Protein 2F1F (pdb70)

Nearest PDB structures (foldseek):
  2f1f-assembly1_A  TM=1.006E+00  e=1.052E-28  Escherichia coli
  2pc6-assembly1_A  TM=9.476E-01  e=5.809E-19  Nitrosomonas europaea ATCC 19718
  6vz8-assembly1_R  TM=9.397E-01  e=3.746E-14  Arabidopsis thaliana
  6wo1-assembly1_B  TM=9.098E-01  e=1.234E-13  Saccharomyces cerevisiae
  6vz8-assembly1_S  TM=9.320E-01  e=4.558E-13  Arabidopsis thaliana

Secondary structure (DSSP, 8-state):
-EEEEEEEEE--TTHHHHHHHHHHTTT---SEEEEEE-S-SSEEEEEEEEES-HHHHHHHHHHHHHSTTEEEEEEGGGS-EEEEEEEEEEEE--THHHHHHHHHHHHTT-EEEEE-SSEEEEEEEE-HHHHHHHHHHHTTTSEEEEEEE---EEEESTT----/-EEEEEEEEESSTTHHHHHHHHHHTTTPPEEEEEEEE-SSTTEEEEEEEEE--TTHHHHHHHHHHT-TTEEEEEESTTSSEEEEEEEEEEEE--HHHHHHHHHHHHHHT-EEEEEETTEEEEEEEE-HHHHHHHHHHHTTTS-EEEEEE---EEEE--

Sequence (321 aa):
ARRILSVLLENESGALSRVIGLFSQRGYNIESLTVAPTDDPTLSRMTIQTVGDEKVLEQIEKQLHKLVDVLRVSELGQGAHVEREIMLVKIQASGYGRDEVKRNTEIFRGQIIDVTPSLYTVQLAGTSGKLDAFLASIRDVAKIVEVARSGVVGLSRGDKIMRARRILSVLLENESGALSRVIGLFSQRGYNIESLTVAPTDDPTLSRMTIQTVGDEKVLEQIEKQLHKLVDVLRVSELGQGAHVEREIMLVKIQASGYGRDEVKRNTEIFRGQIIDVTPSLYTVQLAGTSGKLDAFLASIRDVAKIVEVARSGVVGLSRG

Solvent-accessible surface area: 14335 Å² total; per-residue (Å²): 90,106,57,5,4,0,0,19,5,63,49,95,71,24,2,19,28,106,2,0,14,22,0,37,128,175,60,6,58,24,61,2,0,2,8,1,37,18,42,73,114,75,25,2,8,0,2,0,23,0,62,26,100,85,173,55,10,97,97,0,54,129,50,0,99,140,24,118,19,13,70,114,16,20,35,1,55,137,30,70,52,5,29,44,5,0,0,0,0,12,0,79,10,96,52,151,7,44,75,28,0,89,107,16,4,104,122,38,197,19,100,44,26,23,93,32,131,52,31,26,2,0,8,2,27,9,60,36,46,102,0,77,44,1,13,67,45,0,112,144,60,16,124,45,70,72,42,5,41,0,2,3,0,0,0,5,89,12,121,80,31,22,157,83,94,96,8,2,10,0,14,2,65,48,112,21,13,1,7,31,122,0,1,18,19,0,32,134,73,48,5,70,25,61,2,0,1,5,2,56,43,132,57,129,69,23,4,50,0,7,1,9,1,71,8,81,111,154,46,0,61,100,0,39,143,63,0,109,160,36,139,25,18,96,151,21,54,38,18,47,146,27,82,58,6,19,40,4,0,0,0,0,0,0,64,0,74,58,148,8,52,85,23,0,94,106,13,5,96,113,38,200,20,78,46,26,19,94,32,128,49,6,26,2,0,10,2,28,6,56,13,44,100,0,74,47,0,6,56,45,0,108,137,68,10,137,23,20,9,4,3,23,0,0,1,2,9,3,56,106,53

Radius of gyration: 19.28 Å; Cα contacts (8 Å, |Δi|>4): 744; chains: 2; bounding box: 46×47×51 Å

Structure (mmCIF, N/CA/C/O backbone):
data_2F1F
#
_entry.id   2F1F
#
_cell.length_a   98.600
_cell.length_b   98.600
_cell.length_c   80.000
_cell.angle_alpha   90.00
_cell.angle_beta   90.00
_cell.angle_gamma   90.00
#
_symmetry.space_group_name_H-M   'I 4'
#
loop_
_entity.id
_entity.type
_entity.pdbx_description
1 polymer 'Acetolactate synthase isozyme III small subunit'
2 non-polymer 'MAGNESIUM ION'
3 non-polymer 'PENTAETHYLENE GLYCOL'
4 non-polymer 3,6,9,12,15,18-HEXAOXAICOSANE-1,20-DIOL
5 water water
#
loop_
_atom_site.group_PDB
_atom_site.id
_atom_site.type_symbol
_atom_site.label_atom_id
_atom_site.label_alt_id
_atom_site.label_comp_id
_atom_site.label_asym_id
_atom_site.label_entity_id
_atom_site.label_seq_id
_atom_site.pdbx_PDB_ins_code
_atom_site.Cartn_x
_atom_site.Cartn_y
_atom_site.Cartn_z
_atom_site.occupancy
_atom_site.B_iso_or_equiv
_atom_site.auth_seq_id
_atom_site.auth_comp_id
_atom_site.auth_asym_id
_atom_site.auth_atom_id
_atom_site.pdbx_PDB_model_num
ATOM 1 N N . ALA A 1 2 ? 5.843 40.356 36.192 1.00 55.37 1 ALA A N 1
ATOM 2 C CA . ALA A 1 2 ? 7.158 40.573 36.806 1.00 54.56 1 ALA A CA 1
ATOM 3 C C . ALA A 1 2 ? 8.008 39.285 36.696 1.00 53.66 1 ALA A C 1
ATOM 4 O O . ALA A 1 2 ? 9.116 39.266 37.164 1.00 55.24 1 ALA A O 1
ATOM 6 N N . ARG A 1 3 ? 7.455 38.231 36.117 1.00 52.45 2 ARG A N 1
ATOM 7 C CA . ARG A 1 3 ? 8.189 36.968 35.878 1.00 50.64 2 ARG A CA 1
ATOM 8 C C . ARG A 1 3 ? 8.179 36.660 34.369 1.00 48.44 2 ARG A C 1
ATOM 9 O O . ARG A 1 3 ? 7.117 36.660 33.729 1.00 48.42 2 ARG A O 1
ATOM 17 N N . ARG A 1 4 ? 9.358 36.396 33.797 1.00 44.53 3 ARG A N 1
ATOM 18 C CA . ARG A 1 4 ? 9.480 36.107 32.356 1.00 42.41 3 ARG A CA 1
ATOM 19 C C . ARG A 1 4 ? 10.271 34.822 32.166 1.00 38.81 3 ARG A C 1
ATOM 20 O O . ARG A 1 4 ? 11.150 34.536 32.969 1.00 38.18 3 ARG A O 1
ATOM 28 N N . ILE A 1 5 ? 9.953 34.071 31.124 1.00 35.89 4 ILE A N 1
ATOM 29 C CA . ILE A 1 5 ? 10.771 32.891 30.784 1.00 34.45 4 ILE A CA 1
ATOM 30 C C . ILE A 1 5 ? 11.277 33.069 29.374 1.00 34.08 4 ILE A C 1
ATOM 31 O O . ILE A 1 5 ? 10.463 33.127 28.446 1.00 35.70 4 ILE A O 1
ATOM 36 N N . LEU A 1 6 ? 12.609 33.119 29.219 1.00 30.65 5 LEU A N 1
ATOM 37 C CA . LEU A 1 6 ? 13.284 33.306 27.935 1.00 31.46 5 LEU A CA 1
ATOM 38 C C . LEU A 1 6 ? 13.949 32.020 27.465 1.00 29.97 5 LEU A C 1
ATOM 39 O O . LEU A 1 6 ? 14.643 31.335 28.262 1.00 31.79 5 LEU A O 1
ATOM 44 N N . SER A 1 7 ? 13.717 31.661 26.222 1.00 30.69 6 SER A N 1
ATOM 45 C CA . SER A 1 7 ? 14.413 30.515 25.597 1.00 30.31 6 SER A CA 1
ATOM 46 C C . SER A 1 7 ? 15.476 31.125 24.640 1.00 31.15 6 SER A C 1
ATOM 47 O O . SER A 1 7 ? 15.167 32.040 23.883 1.00 31.55 6 SER A O 1
ATOM 50 N N . VAL A 1 8 ? 16.694 30.614 24.698 1.00 29.55 7 VAL A N 1
ATOM 51 C CA . VAL A 1 8 ? 17.810 31.104 23.900 1.00 30.81 7 VAL A CA 1
ATOM 52 C C . VAL A 1 8 ? 18.485 29.935 23.178 1.00 31.11 7 VAL A C 1
ATOM 53 O O . VAL A 1 8 ? 18.817 28.899 23.827 1.00 31.38 7 VAL A O 1
ATOM 57 N N . LEU A 1 9 ? 18.682 30.064 21.871 1.00 30.66 8 LEU A N 1
ATOM 58 C CA . LEU A 1 9 ? 19.459 29.092 21.095 1.00 32.65 8 LEU A CA 1
ATOM 59 C C . LEU A 1 9 ? 20.878 29.696 20.933 1.00 32.54 8 LEU A C 1
ATOM 60 O O . LEU A 1 9 ? 21.011 30.801 20.411 1.00 32.54 8 LEU A O 1
ATOM 65 N N . LEU A 1 10 ? 21.874 29.020 21.450 1.00 32.77 9 LEU A N 1
ATOM 66 C CA . LEU A 1 10 ? 23.207 29.613 21.454 1.00 35.78 9 LEU A CA 1
ATOM 67 C C . LEU A 1 10 ? 24.310 28.676 20.991 1.00 37.54 9 LEU A C 1
ATOM 68 O O . LEU A 1 10 ? 24.297 27.470 21.216 1.00 34.83 9 LEU A O 1
ATOM 73 N N . GLU A 1 11 ? 25.304 29.265 20.340 1.00 39.19 10 GLU A N 1
ATOM 74 C CA . GLU A 1 11 ? 26.329 28.462 19.781 1.00 44.02 10 GLU A CA 1
ATOM 75 C C . GLU A 1 11 ? 27.154 27.911 20.910 1.00 45.64 10 GLU A C 1
ATOM 76 O O . GLU A 1 11 ? 27.398 28.563 21.903 1.00 44.90 10 GLU A O 1
ATOM 82 N N . ASN A 1 12 ? 27.604 26.678 20.768 1.00 50.14 11 ASN A N 1
ATOM 83 C CA . ASN A 1 12 ? 28.225 26.019 21.906 1.00 53.71 11 ASN A CA 1
ATOM 84 C C . ASN A 1 12 ? 29.622 26.508 22.422 1.00 55.66 11 ASN A C 1
ATOM 85 O O . ASN A 1 12 ? 30.105 26.067 23.490 1.00 56.23 11 ASN A O 1
ATOM 90 N N . GLU A 1 13 ? 30.192 27.450 21.687 1.00 56.05 12 GLU A N 1
ATOM 91 C CA . GLU A 1 13 ? 31.597 27.966 21.837 1.00 56.92 12 GLU A CA 1
ATOM 92 C C . GLU A 1 13 ? 31.994 28.355 23.274 1.00 56.72 12 GLU A C 1
ATOM 93 O O . GLU A 1 13 ? 31.148 28.842 24.044 1.00 56.35 12 GLU A O 1
ATOM 99 N N . SER A 1 14 ? 33.272 28.191 23.641 1.00 56.60 13 SER A N 1
ATOM 100 C CA . SER A 1 14 ? 33.725 28.637 24.988 1.00 55.48 13 SER A CA 1
ATOM 101 C C . SER A 1 14 ? 33.485 30.128 25.014 1.00 52.79 13 SER A C 1
ATOM 102 O O . SER A 1 14 ? 33.673 30.812 24.012 1.00 52.45 13 SER A O 1
ATOM 105 N N . GLY A 1 15 ? 32.954 30.596 26.126 1.00 49.37 14 GLY A N 1
ATOM 106 C CA . GLY A 1 15 ? 32.732 32.003 26.325 1.00 45.72 14 GLY A CA 1
ATOM 107 C C . GLY A 1 15 ? 31.290 32.385 26.167 1.00 43.78 14 GLY A C 1
ATOM 108 O O . GLY A 1 15 ? 30.853 33.399 26.733 1.00 42.65 14 GLY A O 1
ATOM 109 N N . ALA A 1 16 ? 30.531 31.589 25.406 1.00 41.06 15 ALA A N 1
ATOM 110 C CA . ALA A 1 16 ? 29.158 32.009 25.088 1.00 40.18 15 ALA A CA 1
ATOM 111 C C . ALA A 1 16 ? 28.300 32.123 26.366 1.00 38.65 15 ALA A C 1
ATOM 112 O O . ALA A 1 16 ? 27.635 33.097 26.592 1.00 37.38 15 ALA A O 1
ATOM 114 N N . LEU A 1 17 ? 28.365 31.118 27.233 1.00 38.65 16 LEU A N 1
ATOM 115 C CA . LEU A 1 17 ? 27.556 31.155 28.461 1.00 38.16 16 LEU A CA 1
ATOM 116 C C . LEU A 1 17 ? 27.975 32.340 29.388 1.00 37.69 16 LEU A C 1
ATOM 117 O O . LEU A 1 17 ? 27.162 33.057 29.970 1.00 35.41 16 LEU A O 1
ATOM 122 N N . SER A 1 18 ? 29.271 32.537 29.527 1.00 39.13 17 SER A N 1
ATOM 123 C CA . SER A 1 18 ? 29.808 33.749 30.186 1.00 39.78 17 SER A CA 1
ATOM 124 C C . SER A 1 18 ? 29.234 35.065 29.705 1.00 38.95 17 SER A C 1
ATOM 125 O O . SER A 1 18 ? 28.897 35.929 30.505 1.00 39.30 17 SER A O 1
ATOM 128 N N . ARG A 1 19 ? 29.145 35.232 28.387 1.00 38.99 18 ARG A N 1
ATOM 129 C CA . ARG A 1 19 ? 28.636 36.475 27.815 1.00 38.45 18 ARG A CA 1
ATOM 130 C C . ARG A 1 19 ? 27.180 36.703 28.119 1.00 36.77 18 ARG A C 1
ATOM 131 O O . ARG A 1 19 ? 26.764 37.827 28.436 1.00 35.97 18 ARG A O 1
ATOM 139 N N . VAL A 1 20 ? 26.378 35.643 28.012 1.00 34.74 19 VAL A N 1
ATOM 140 C CA . VAL A 1 20 ? 24.972 35.748 28.411 1.00 33.78 19 VAL A CA 1
ATOM 141 C C . VAL A 1 20 ? 24.841 36.095 29.904 1.00 34.22 19 VAL A C 1
ATOM 142 O O . VAL A 1 20 ? 24.119 37.023 30.284 1.00 35.02 19 VAL A O 1
ATOM 146 N N . ILE A 1 21 ? 25.455 35.312 30.770 1.00 35.87 20 ILE A N 1
ATOM 147 C CA . ILE A 1 21 ? 25.306 35.605 32.216 1.00 37.87 20 ILE A CA 1
ATOM 148 C C . ILE A 1 21 ? 25.881 37.017 32.563 1.00 40.55 20 ILE A C 1
ATOM 149 O O . ILE A 1 21 ? 25.256 37.810 33.303 1.00 40.54 20 ILE A O 1
ATOM 154 N N . GLY A 1 22 ? 27.028 37.328 31.965 1.00 42.98 21 GLY A N 1
ATOM 155 C CA . GLY A 1 22 ? 27.652 38.665 32.115 1.00 44.99 21 GLY A CA 1
ATOM 156 C C . GLY A 1 22 ? 26.715 39.827 31.790 1.00 45.95 21 GLY A C 1
ATOM 157 O O . GLY A 1 22 ? 26.731 40.883 32.439 1.00 48.65 21 GLY A O 1
ATOM 158 N N . LEU A 1 23 ? 25.896 39.651 30.778 1.00 45.80 22 LEU A N 1
ATOM 159 C CA . LEU A 1 23 ? 24.897 40.631 30.399 1.00 45.67 22 LEU A CA 1
ATOM 160 C C . LEU A 1 23 ? 23.857 40.873 31.514 1.00 45.99 22 LEU A C 1
ATOM 161 O O . LEU A 1 23 ? 23.427 42.012 31.748 1.00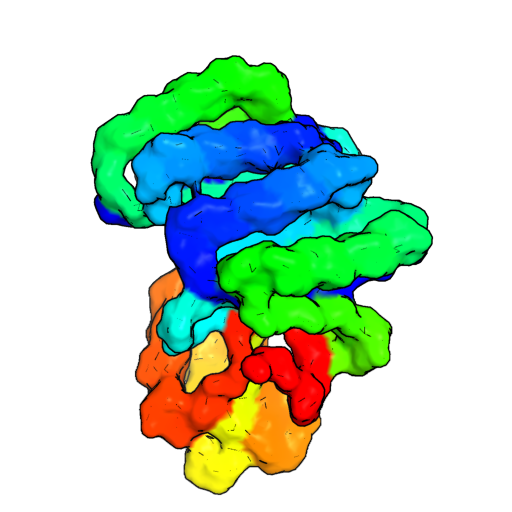 45.86 22 LEU A O 1
ATOM 166 N N . PHE A 1 24 ? 23.425 39.805 32.210 1.00 44.67 23 PHE A N 1
ATOM 167 C CA . PHE A 1 24 ? 22.513 39.950 33.341 1.00 44.73 23 PHE A CA 1
ATOM 168 C C . PHE A 1 24 ? 23.190 40.556 34.579 1.00 45.57 23 PHE A C 1
ATOM 169 O O . PHE A 1 24 ? 22.615 41.370 35.333 1.00 46.46 23 PHE A O 1
ATOM 177 N N . SER A 1 25 ? 24.418 40.139 34.780 1.00 47.23 24 SER A N 1
ATOM 178 C CA . SER A 1 25 ? 25.198 40.582 35.928 1.00 49.90 24 SER A CA 1
ATOM 179 C C . SER A 1 25 ? 25.292 42.146 35.842 1.00 52.42 24 SER A C 1
ATOM 180 O O . SER A 1 25 ? 25.136 42.863 36.835 1.00 51.00 24 SER A O 1
ATOM 183 N N 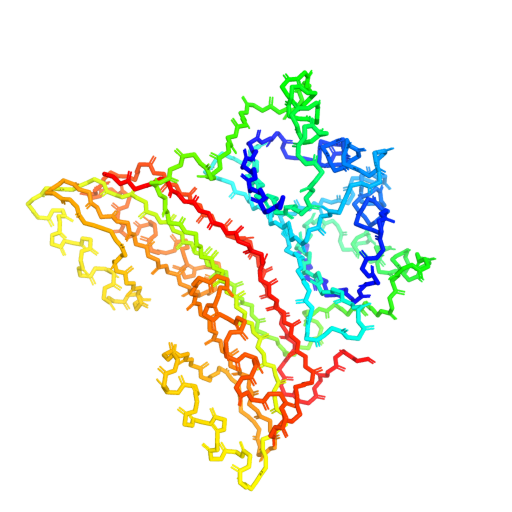. GLN A 1 26 ? 25.459 42.635 34.621 1.00 55.93 25 GLN A N 1
ATOM 184 C CA . GLN A 1 26 ? 25.435 44.090 34.308 1.00 58.77 25 GLN A CA 1
ATOM 185 C C . GLN A 1 26 ? 24.003 44.646 34.039 1.00 60.13 25 GLN A C 1
ATOM 186 O O . GLN A 1 26 ? 23.652 45.056 32.936 1.00 60.71 25 GLN A O 1
ATOM 192 N N . ARG A 1 27 ? 23.164 44.565 35.051 1.00 61.24 26 ARG A N 1
ATOM 193 C CA . ARG A 1 27 ? 22.006 45.466 35.248 1.00 62.30 26 ARG A CA 1
ATOM 194 C C . ARG A 1 27 ? 21.368 45.029 36.533 1.00 63.12 26 ARG A C 1
ATOM 195 O O . ARG A 1 27 ? 20.498 45.709 37.107 1.00 64.07 26 ARG A O 1
ATOM 203 N N . GLY A 1 28 ? 21.861 43.900 37.012 1.00 63.49 27 GLY A N 1
ATOM 204 C CA . GLY A 1 28 ? 21.127 43.112 37.964 1.00 63.46 27 GLY A CA 1
ATOM 205 C C . GLY A 1 28 ? 19.865 42.609 37.297 1.00 62.82 27 GLY A C 1
ATOM 206 O O . GLY A 1 28 ? 18.809 42.571 37.932 1.00 64.29 27 GLY A O 1
ATOM 207 N N . TYR A 1 29 ? 19.927 42.224 36.018 1.00 61.78 28 TYR A N 1
ATOM 208 C CA . TYR A 1 29 ? 18.839 41.369 35.539 1.00 59.82 28 TYR A CA 1
ATOM 209 C C . TYR A 1 29 ? 18.937 40.158 36.503 1.00 58.02 28 TYR A C 1
ATOM 210 O O . TYR A 1 29 ? 20.029 39.626 36.737 1.00 58.69 28 TYR A O 1
ATOM 219 N N . ASN A 1 30 ? 17.830 39.781 37.125 1.00 55.23 29 ASN A N 1
ATOM 220 C CA . ASN A 1 30 ? 17.839 38.726 38.120 1.00 52.90 29 ASN A CA 1
ATOM 221 C C . ASN A 1 30 ? 17.752 37.421 37.352 1.00 48.67 29 ASN A C 1
ATOM 222 O O . ASN A 1 30 ? 17.175 37.387 36.261 1.00 48.14 29 ASN A O 1
ATOM 227 N N . ILE A 1 31 ? 18.410 36.389 37.857 1.00 44.23 30 ILE A N 1
ATOM 228 C CA . ILE A 1 31 ? 18.258 35.027 37.317 1.00 41.61 30 ILE A CA 1
ATOM 229 C C . ILE A 1 31 ? 17.670 34.191 38.446 1.00 39.42 30 ILE A C 1
ATOM 230 O O . ILE A 1 31 ? 18.363 33.854 39.416 1.00 38.51 30 ILE A O 1
ATOM 235 N N . GLU A 1 32 ? 16.378 33.915 38.356 1.00 37.56 31 GLU A N 1
ATOM 236 C CA . GLU A 1 32 ? 15.746 32.996 39.319 1.00 37.33 31 GLU A CA 1
ATOM 237 C C . GLU A 1 32 ? 16.201 31.546 39.073 1.00 34.43 31 GLU A C 1
ATOM 238 O O . GLU A 1 32 ? 16.542 30.822 40.007 1.00 35.94 31 GLU A O 1
ATOM 244 N N . SER A 1 33 ? 16.182 31.103 37.817 1.00 31.60 32 SER A N 1
ATOM 245 C CA . SER A 1 33 ? 16.728 29.781 37.479 1.00 30.30 32 SER A CA 1
ATOM 246 C C . SER A 1 33 ? 17.249 29.808 36.066 1.00 28.93 32 SER A C 1
ATOM 247 O O . SER A 1 33 ? 16.855 30.671 35.270 1.00 28.56 32 SER A O 1
ATOM 250 N N . LEU A 1 34 ? 18.135 28.871 35.761 1.00 28.14 33 LEU A N 1
ATOM 251 C CA . LEU A 1 34 ? 18.723 28.782 34.411 1.00 29.13 33 LEU A CA 1
ATOM 252 C C . LEU A 1 34 ? 19.079 27.324 34.135 1.00 28.17 33 LEU A C 1
ATOM 253 O O . LEU A 1 34 ? 19.615 26.653 34.992 1.00 31.08 33 LEU A O 1
ATOM 258 N N . THR A 1 35 ? 18.782 26.864 32.934 1.00 27.12 34 THR A N 1
ATOM 259 C CA . THR A 1 35 ? 19.234 25.541 32.465 1.00 26.41 34 THR A CA 1
ATOM 260 C C . THR A 1 35 ? 19.809 25.741 31.094 1.00 27.23 34 THR A C 1
ATOM 261 O O . THR A 1 35 ? 19.267 26.504 30.253 1.00 27.07 34 THR A O 1
ATOM 265 N N . VAL A 1 36 ? 20.853 25.000 30.807 1.00 28.01 35 VAL A N 1
ATOM 266 C CA . VAL A 1 36 ? 21.490 25.032 29.495 1.00 28.21 35 VAL A CA 1
ATOM 267 C C . VAL A 1 36 ? 22.162 23.721 29.227 1.00 27.25 35 VAL A C 1
ATOM 268 O O . VAL A 1 36 ? 22.853 23.217 30.096 1.00 27.62 35 VAL A O 1
ATOM 272 N N . ALA A 1 37 ? 21.968 23.192 28.034 1.00 28.87 36 ALA A N 1
ATOM 273 C CA . ALA A 1 37 ? 22.550 21.876 27.635 1.00 29.58 36 ALA A CA 1
ATOM 274 C C . ALA A 1 37 ? 22.473 21.736 26.109 1.00 30.83 36 ALA A C 1
ATOM 275 O O . ALA A 1 37 ? 21.747 22.497 25.424 1.00 28.69 36 ALA A O 1
ATOM 277 N N . PRO A 1 38 ? 23.241 20.815 25.551 1.00 31.29 37 PRO A N 1
ATOM 278 C CA . PRO A 1 38 ? 23.262 20.632 24.093 1.00 33.52 37 PRO A CA 1
ATOM 279 C C . PRO A 1 38 ? 21.901 20.190 23.539 1.00 32.40 37 PRO A C 1
ATOM 280 O O . PRO A 1 38 ? 21.165 19.451 24.213 1.00 33.11 37 PRO A O 1
ATOM 284 N N . THR A 1 39 ? 21.597 20.611 22.326 1.00 31.83 38 THR A N 1
ATOM 285 C CA . THR A 1 39 ? 20.466 20.106 21.556 1.00 33.48 38 THR A CA 1
ATOM 286 C C . THR A 1 39 ? 20.932 18.862 20.824 1.00 35.02 38 THR A C 1
ATOM 287 O O . THR A 1 39 ? 22.010 18.368 21.138 1.00 35.72 38 THR A O 1
ATOM 291 N N . ASP A 1 40 ? 20.176 18.348 19.853 1.00 36.52 39 ASP A N 1
ATOM 292 C CA . ASP A 1 40 ? 20.694 17.201 19.077 1.00 39.48 39 ASP A CA 1
ATOM 293 C C . ASP A 1 40 ? 21.615 17.678 17.950 1.00 44.65 39 ASP A C 1
ATOM 294 O O . ASP A 1 40 ? 21.963 16.929 17.036 1.00 44.23 39 ASP A O 1
ATOM 299 N N . ASP A 1 41 ? 21.911 18.976 17.999 1.00 49.29 40 ASP A N 1
ATOM 300 C CA . ASP A 1 41 ? 23.331 19.569 17.944 1.00 54.73 40 ASP A CA 1
ATOM 301 C C . ASP A 1 41 ? 23.828 20.172 16.702 1.00 55.76 40 ASP A C 1
ATOM 302 O O . ASP A 1 41 ? 24.985 19.932 16.367 1.00 57.22 40 ASP A O 1
ATOM 307 N N . PRO A 1 42 ? 23.021 20.958 15.970 1.00 57.22 41 PRO A N 1
ATOM 308 C CA . PRO A 1 42 ? 23.704 21.774 14.906 1.00 55.79 41 PRO A CA 1
ATOM 309 C C . PRO A 1 42 ? 24.889 22.625 15.421 1.00 57.33 41 PRO A C 1
ATOM 310 O O . PRO A 1 42 ? 25.225 23.755 14.881 1.00 57.71 41 PRO A O 1
ATOM 314 N N . THR A 1 43 ? 25.528 22.003 16.435 1.00 55.91 42 THR A N 1
ATOM 315 C CA . THR A 1 43 ? 26.235 22.580 17.604 1.00 55.66 42 THR A CA 1
ATOM 316 C C . THR A 1 43 ? 25.719 23.924 17.997 1.00 52.37 42 THR A C 1
ATOM 317 O O . THR A 1 43 ? 26.191 25.060 17.730 1.00 51.51 42 THR A O 1
ATOM 321 N N . LEU A 1 44 ? 24.668 23.656 18.722 1.00 47.42 43 LEU A N 1
ATOM 322 C CA . LEU A 1 44 ? 23.903 24.588 19.451 1.00 44.05 43 LEU A CA 1
ATOM 323 C C . LEU A 1 44 ? 23.546 24.003 20.804 1.00 41.79 43 LEU A C 1
ATOM 324 O O . LEU A 1 44 ? 23.400 22.773 20.974 1.00 40.61 43 LEU A O 1
ATOM 329 N N . SER A 1 45 ? 23.468 24.880 21.786 1.00 37.32 44 SER A N 1
ATOM 330 C CA . SER A 1 45 ? 22.766 24.565 23.010 1.00 35.88 44 SER A CA 1
ATOM 331 C C . SER A 1 45 ? 21.496 25.373 23.118 1.00 33.98 44 SER A C 1
ATOM 332 O O . SER A 1 45 ? 21.332 26.371 22.445 1.00 33.20 44 SER A O 1
ATOM 335 N N . ARG A 1 46 ? 20.594 24.918 23.986 1.00 31.11 45 ARG A N 1
ATOM 336 C CA . ARG A 1 46 ? 19.354 25.672 24.299 1.00 29.54 45 ARG A CA 1
ATOM 337 C C . ARG A 1 46 ? 19.357 26.016 25.787 1.00 29.90 45 ARG A C 1
ATOM 338 O O . ARG A 1 46 ? 19.666 25.165 26.638 1.00 28.85 45 ARG A O 1
ATOM 346 N N . MET A 1 47 ? 18.980 27.255 26.114 1.00 30.24 46 MET A N 1
ATOM 347 C CA . MET A 1 47 ? 19.052 27.799 27.442 1.00 30.49 46 MET A CA 1
ATOM 348 C C . MET A 1 47 ? 17.582 28.171 27.791 1.00 30.07 46 MET A C 1
ATOM 349 O O . MET A 1 47 ? 16.827 28.646 26.924 1.00 30.56 46 MET A O 1
ATOM 354 N N . THR A 1 48 ? 17.183 27.931 29.033 1.00 26.85 47 THR A N 1
ATOM 355 C CA . THR A 1 48 ? 15.930 28.485 29.523 1.00 26.89 47 THR A CA 1
ATOM 356 C C . THR A 1 48 ? 16.271 29.315 30.742 1.00 28.05 47 THR A C 1
ATOM 357 O O . THR A 1 48 ? 16.889 28.819 31.699 1.00 28.81 47 THR A O 1
ATOM 361 N N . ILE A 1 49 ? 15.875 30.580 30.711 1.00 29.22 48 ILE A N 1
ATOM 362 C CA . ILE A 1 49 ? 16.182 31.505 31.813 1.00 29.19 48 ILE A CA 1
ATOM 363 C C . ILE A 1 49 ? 14.902 32.053 32.399 1.00 30.96 48 ILE A C 1
ATOM 364 O O . ILE A 1 49 ? 14.105 32.603 31.683 1.00 30.33 48 ILE A O 1
ATOM 369 N N . GLN A 1 50 ? 14.742 31.899 33.713 1.00 31.40 49 GLN A N 1
ATOM 370 C CA . GLN A 1 50 ? 13.604 32.439 34.438 1.00 32.24 49 GLN A CA 1
ATOM 371 C C . GLN A 1 50 ? 14.063 33.739 35.136 1.00 34.44 49 GLN A C 1
ATOM 372 O O . GLN A 1 50 ? 14.996 33.725 35.901 1.00 32.79 49 GLN A O 1
ATOM 378 N N . THR A 1 51 ? 13.428 34.842 34.800 1.00 37.17 50 THR A N 1
ATOM 379 C CA . THR A 1 51 ? 13.807 36.169 35.354 1.00 42.01 50 THR A CA 1
ATOM 380 C C . THR A 1 51 ? 12.620 36.762 36.056 1.00 44.44 50 THR A C 1
ATOM 381 O O . THR A 1 51 ? 11.475 36.512 35.675 1.00 43.07 50 THR A O 1
ATOM 385 N N . VAL A 1 52 ? 12.915 37.503 37.113 1.00 48.06 51 VAL A N 1
ATOM 386 C CA . VAL A 1 52 ? 11.894 38.106 37.962 1.00 51.38 51 VAL A CA 1
ATOM 387 C C . VAL A 1 52 ? 12.296 39.580 38.181 1.00 53.94 51 VAL A C 1
ATOM 388 O O . VAL A 1 52 ? 13.446 39.872 38.505 1.00 54.38 51 VAL A O 1
ATOM 392 N N . GLY A 1 53 ? 11.377 40.499 37.968 1.00 57.54 52 GLY A N 1
ATOM 393 C CA . GLY A 1 53 ? 11.692 41.919 38.187 1.00 61.10 52 GLY A CA 1
ATOM 394 C C . GLY A 1 53 ? 10.751 42.848 37.438 1.00 64.05 52 GLY A C 1
ATOM 395 O O . GLY A 1 53 ? 9.637 42.473 37.096 1.00 63.23 52 GLY A O 1
ATOM 396 N N . ASP A 1 54 ? 11.214 44.067 37.188 1.00 68.04 53 ASP A N 1
ATOM 397 C CA . ASP A 1 54 ? 10.391 45.056 36.505 1.00 71.08 53 ASP A CA 1
ATOM 398 C C . ASP A 1 54 ? 10.257 44.748 35.015 1.00 73.19 53 ASP A C 1
ATOM 399 O O . ASP A 1 54 ? 11.263 44.606 34.316 1.00 72.98 53 ASP A O 1
ATOM 404 N N . GLU A 1 55 ? 9.003 44.697 34.550 1.00 75.88 54 GLU A N 1
ATOM 405 C CA . GLU A 1 55 ? 8.655 44.429 33.128 1.00 77.74 54 GLU A CA 1
ATOM 406 C C . GLU A 1 55 ? 9.455 45.315 32.173 1.00 78.95 54 GLU A C 1
ATOM 407 O O . GLU A 1 55 ? 9.782 44.899 31.061 1.00 78.82 54 GLU A O 1
ATOM 413 N N . LYS A 1 56 ? 9.766 46.527 32.636 1.00 80.16 55 LYS A N 1
ATOM 414 C CA . LYS A 1 56 ? 10.550 47.498 31.868 1.00 81.08 55 LYS A CA 1
ATOM 415 C C . LYS A 1 56 ? 11.968 46.982 31.545 1.00 81.43 55 LYS A C 1
ATOM 416 O O . LYS A 1 56 ? 12.335 46.847 30.369 1.00 81.53 55 LYS A O 1
ATOM 422 N N . VAL A 1 57 ? 12.737 46.688 32.590 1.00 81.67 56 VAL A N 1
ATOM 423 C CA . VAL A 1 57 ? 14.105 46.162 32.449 1.00 81.71 56 VAL A CA 1
ATOM 424 C C . VAL A 1 57 ? 14.097 44.743 31.855 1.00 81.71 56 VAL A C 1
ATOM 425 O O . VAL A 1 57 ? 15.007 44.383 31.096 1.00 81.58 56 VAL A O 1
ATOM 429 N N . LEU A 1 58 ? 13.085 43.950 32.228 1.00 81.48 57 LEU A N 1
ATOM 430 C CA . LEU A 1 58 ? 12.914 42.579 31.694 1.00 81.13 57 LEU A CA 1
ATOM 431 C C . LEU A 1 58 ? 12.659 42.613 30.166 1.00 81.10 57 LEU A C 1
ATOM 432 O O . LEU A 1 58 ? 12.865 41.623 29.476 1.00 81.35 57 LEU A O 1
ATOM 437 N N . GLU A 1 59 ? 12.234 43.765 29.651 1.00 80.62 58 GLU A N 1
ATOM 438 C CA . GLU A 1 59 ? 12.059 43.947 28.200 1.00 79.84 58 GLU A CA 1
ATOM 439 C C . GLU A 1 59 ? 13.297 44.497 27.487 1.00 77.81 58 GLU A C 1
ATOM 440 O O . GLU A 1 59 ? 13.441 44.332 26.284 1.00 77.88 58 GLU A O 1
ATOM 446 N N . GLN A 1 60 ? 14.185 45.144 28.226 1.00 75.79 59 GLN A N 1
ATOM 447 C CA . GLN A 1 60 ? 15.486 45.576 27.687 1.00 74.12 59 GLN A CA 1
ATOM 448 C C . GLN A 1 60 ? 16.332 44.331 27.407 1.00 71.44 59 GLN A C 1
ATOM 449 O O . GLN A 1 60 ? 17.191 44.328 26.523 1.00 71.22 59 GLN A O 1
ATOM 455 N N . ILE A 1 61 ? 16.061 43.284 28.196 1.00 67.82 60 ILE A N 1
ATOM 456 C CA . ILE A 1 61 ? 16.823 42.016 28.163 1.00 64.74 60 ILE A CA 1
ATOM 457 C C . ILE A 1 61 ? 16.910 41.417 26.768 1.00 60.71 60 ILE A C 1
ATOM 458 O O . ILE A 1 61 ? 17.991 41.163 26.278 1.00 57.20 60 ILE A O 1
ATOM 463 N N . GLU A 1 62 ? 15.754 41.166 26.168 1.00 58.87 61 GLU A N 1
ATOM 464 C CA . GLU A 1 62 ? 15.685 40.450 24.897 1.00 58.89 61 GLU A CA 1
ATOM 465 C C . GLU A 1 62 ? 16.459 41.144 23.769 1.00 57.21 61 GLU A C 1
ATOM 466 O O . GLU A 1 62 ? 17.153 40.489 22.986 1.00 55.63 61 GLU A O 1
ATOM 472 N N . LYS A 1 63 ? 16.361 42.474 23.706 1.00 55.68 62 LYS A N 1
ATOM 473 C CA . LYS A 1 63 ? 17.081 43.237 22.644 1.00 55.54 62 LYS A CA 1
ATOM 474 C C . LYS A 1 63 ? 18.610 43.135 22.781 1.00 53.15 62 LYS A C 1
ATOM 475 O O . LYS A 1 63 ? 19.358 42.960 21.804 1.00 52.18 62 LYS A O 1
ATOM 481 N N . GLN A 1 64 ? 19.052 43.153 24.022 1.00 50.73 63 GLN A N 1
ATOM 482 C CA . GLN A 1 64 ? 20.456 43.027 24.328 1.00 49.06 63 GLN A CA 1
ATOM 483 C C . GLN A 1 64 ? 21.012 41.629 24.065 1.00 46.92 63 GLN A C 1
ATOM 484 O O . GLN A 1 64 ? 22.140 41.483 23.587 1.00 45.48 63 GLN A O 1
ATOM 490 N N . LEU A 1 65 ? 20.203 40.595 24.345 1.00 43.52 64 LEU A N 1
ATOM 491 C CA . LEU A 1 65 ? 20.597 39.225 23.990 1.00 42.16 64 LEU A CA 1
ATOM 492 C C . LEU A 1 65 ? 20.855 39.054 22.502 1.00 41.60 64 LEU A C 1
ATOM 493 O O . LEU A 1 65 ? 21.786 38.393 22.114 1.00 41.48 64 LEU A O 1
ATOM 498 N N . HIS A 1 66 ? 20.028 39.665 21.673 1.00 42.11 65 HIS A N 1
ATOM 499 C CA . HIS A 1 66 ? 20.209 39.557 20.235 1.00 44.55 65 HIS A CA 1
ATOM 500 C C . HIS A 1 66 ? 21.556 40.131 19.714 1.00 46.08 65 HIS A C 1
ATOM 501 O O . HIS A 1 66 ? 22.056 39.744 18.653 1.00 49.83 65 HIS A O 1
ATOM 508 N N . LYS A 1 67 ? 22.155 41.020 20.471 1.00 46.34 66 LYS A N 1
ATOM 509 C CA . LYS A 1 67 ? 23.440 41.633 20.067 1.00 46.71 66 LYS A CA 1
ATOM 510 C C . LYS A 1 67 ? 24.585 40.639 20.220 1.00 44.30 66 LYS A C 1
ATOM 511 O O . LYS A 1 67 ? 25.621 40.787 19.619 1.00 45.23 66 LYS A O 1
ATOM 517 N N . LEU A 1 68 ? 24.425 39.629 21.058 1.00 39.75 67 LEU A N 1
ATOM 518 C CA . LEU A 1 68 ? 25.503 38.751 21.352 1.00 38.19 67 LEU A CA 1
ATOM 519 C C . LEU A 1 68 ? 25.747 37.868 20.153 1.00 37.71 67 LEU A C 1
ATOM 520 O O . LEU A 1 68 ? 24.792 37.239 19.637 1.00 36.88 67 LEU A O 1
ATOM 525 N N . VAL A 1 69 ? 26.999 37.769 19.691 1.00 34.98 68 VAL A N 1
ATOM 526 C CA . VAL A 1 69 ? 27.235 37.055 18.437 1.00 36.11 68 VAL A CA 1
ATOM 527 C C . VAL A 1 69 ? 26.974 35.565 18.523 1.00 36.88 68 VAL A C 1
ATOM 528 O O . VAL A 1 69 ? 26.809 34.937 17.482 1.00 37.94 68 VAL A O 1
ATOM 532 N N . ASP A 1 70 ? 27.038 34.995 19.733 1.00 36.15 69 ASP A N 1
ATOM 533 C CA . ASP A 1 70 ? 26.833 33.524 19.896 1.00 37.95 69 ASP A CA 1
ATOM 534 C C . ASP A 1 70 ? 25.330 33.212 20.031 1.00 36.27 69 ASP A C 1
ATOM 535 O O . ASP A 1 70 ? 24.959 32.017 20.089 1.00 38.38 69 ASP A O 1
ATOM 540 N N . VAL A 1 71 ? 24.497 34.234 20.125 1.00 35.28 70 VAL A N 1
ATOM 541 C CA . VAL A 1 71 ? 23.035 34.053 20.309 1.00 36.31 70 VAL A CA 1
ATOM 542 C C . VAL A 1 71 ? 22.353 33.995 18.922 1.00 37.10 70 VAL A C 1
ATOM 543 O O . VAL A 1 71 ? 22.475 34.927 18.101 1.00 38.98 70 VAL A O 1
ATOM 547 N N . LEU A 1 72 ? 21.687 32.878 18.644 1.00 36.05 71 LEU A N 1
ATOM 548 C CA . LEU A 1 72 ? 21.095 32.617 17.353 1.00 37.62 71 LEU A CA 1
ATOM 549 C C . LEU A 1 72 ? 19.613 33.038 17.313 1.00 37.68 71 LEU A C 1
ATOM 550 O O . LEU A 1 72 ? 19.178 33.645 16.333 1.00 38.16 71 LEU A O 1
ATOM 555 N N . ARG A 1 73 ? 18.875 32.753 18.393 1.00 35.39 72 ARG A N 1
ATOM 556 C CA . ARG A 1 73 ? 17.461 33.051 18.509 1.00 36.27 72 ARG A CA 1
ATOM 557 C C . ARG A 1 73 ? 17.163 33.275 20.001 1.00 34.57 72 ARG A C 1
ATOM 558 O O . ARG A 1 73 ? 17.833 32.699 20.885 1.00 33.19 72 ARG A O 1
ATOM 566 N N . VAL A 1 74 ? 16.147 34.086 20.244 1.00 34.85 73 VAL A N 1
ATOM 567 C CA . VAL A 1 74 ? 15.612 34.360 21.568 1.00 35.71 73 VAL A CA 1
ATOM 568 C C . VAL A 1 74 ? 14.106 34.403 21.453 1.00 36.97 73 VAL A C 1
ATOM 569 O O . VAL A 1 74 ? 13.571 34.999 20.500 1.00 36.43 73 VAL A O 1
ATOM 573 N N . SER A 1 75 ? 13.407 33.761 22.388 1.00 36.19 74 SER A N 1
ATOM 574 C CA . SER A 1 75 ? 11.938 33.747 22.375 1.00 38.14 74 SER A CA 1
ATOM 575 C C . SER A 1 75 ? 11.440 33.919 23.820 1.00 37.89 74 SER A C 1
ATOM 576 O O . SER A 1 75 ? 11.965 33.284 24.711 1.00 37.13 74 SER A O 1
ATOM 579 N N . GLU A 1 76 ? 10.438 34.778 24.047 1.00 38.47 75 GLU A N 1
ATOM 580 C CA . GLU A 1 76 ? 9.803 34.934 25.370 1.00 39.17 75 GLU A CA 1
ATOM 581 C C . GLU A 1 76 ? 8.645 33.930 25.409 1.00 38.60 75 GLU A C 1
ATOM 582 O O . GLU A 1 76 ? 7.581 34.158 24.773 1.00 38.57 75 GLU A O 1
ATOM 588 N N . LEU A 1 77 ? 8.828 32.861 26.164 1.00 37.07 76 LEU A N 1
ATOM 589 C CA . LEU A 1 77 ? 7.858 31.721 26.112 1.00 38.35 76 LEU A CA 1
ATOM 590 C C . LEU A 1 77 ? 6.428 32.073 26.538 1.00 40.42 76 LEU A C 1
ATOM 591 O O . LEU A 1 77 ? 5.459 31.509 26.013 1.00 38.75 76 LEU A O 1
ATOM 596 N N . GLY A 1 78 ? 6.299 33.045 27.444 1.00 43.03 77 GLY A N 1
ATOM 597 C CA . GLY A 1 78 ? 4.980 33.414 27.993 1.00 45.54 77 GLY A CA 1
ATOM 598 C C . GLY A 1 78 ? 4.067 34.193 27.069 1.00 47.85 77 GLY A C 1
ATOM 599 O O . GLY A 1 78 ? 2.878 34.377 27.360 1.00 48.12 77 GLY A O 1
ATOM 600 N N . GLN A 1 79 ? 4.569 34.622 25.931 1.00 49.33 78 GLN A N 1
ATOM 601 C CA . GLN A 1 79 ? 3.706 35.360 25.001 1.00 51.55 78 GLN A CA 1
ATOM 602 C C . GLN A 1 79 ? 2.905 34.422 24.106 1.00 50.16 78 GLN A C 1
ATOM 603 O O . GLN A 1 79 ? 2.182 34.837 23.226 1.00 49.95 78 GLN A O 1
ATOM 609 N N . GLY A 1 80 ? 3.052 33.126 24.324 1.00 47.34 79 GLY A N 1
ATOM 610 C CA . GLY A 1 80 ? 2.182 32.193 23.624 1.00 45.77 79 GLY A CA 1
ATOM 611 C C . GLY A 1 80 ? 2.014 30.978 24.498 1.00 42.32 79 GLY A C 1
ATOM 612 O O . GLY A 1 80 ? 2.447 30.972 25.631 1.00 42.48 79 GLY A O 1
ATOM 613 N N . ALA A 1 81 ? 1.377 29.960 23.955 1.00 39.16 80 ALA A N 1
ATOM 614 C CA . ALA A 1 81 ? 1.128 28.712 24.692 1.00 37.19 80 ALA A CA 1
ATOM 615 C C . ALA A 1 81 ? 2.464 27.982 24.872 1.00 34.70 80 ALA A C 1
ATOM 616 O O . ALA A 1 81 ? 3.213 27.818 23.922 1.00 33.11 80 ALA A O 1
ATOM 618 N N . HIS A 1 82 ? 2.744 27.584 26.098 1.00 32.26 81 HIS A N 1
ATOM 619 C CA . HIS A 1 82 ? 4.023 26.896 26.406 1.00 29.94 81 HIS A CA 1
ATOM 620 C C . HIS A 1 82 ? 3.944 25.839 27.515 1.00 30.41 81 HIS A C 1
ATOM 621 O O . HIS A 1 82 ? 2.985 25.771 28.273 1.00 31.58 81 HIS A O 1
ATOM 628 N N . VAL A 1 83 ? 4.986 25.028 27.602 1.00 29.65 82 VAL A N 1
ATOM 629 C CA . VAL A 1 83 ? 5.096 24.008 28.674 1.00 30.48 82 VAL A CA 1
ATOM 630 C C . VAL A 1 83 ? 6.371 24.246 29.399 1.00 29.12 82 VAL A C 1
ATOM 631 O O . VAL A 1 83 ? 7.411 24.579 28.755 1.00 28.84 82 VAL A O 1
ATOM 635 N N . GLU A 1 84 ? 6.335 24.081 30.700 1.00 27.87 83 GLU A N 1
ATOM 636 C CA . GLU A 1 84 ? 7.527 24.214 31.552 1.00 29.51 83 GLU A CA 1
ATOM 637 C C . GLU A 1 84 ? 7.606 23.024 32.503 1.00 28.18 83 GLU A C 1
ATOM 638 O O . GLU A 1 84 ? 6.568 22.554 33.015 1.00 27.18 83 GLU A O 1
ATOM 644 N N . ARG A 1 85 ? 8.790 22.471 32.631 1.00 27.31 84 ARG A N 1
ATOM 645 C CA . ARG A 1 85 ? 9.037 21.363 33.540 1.00 24.23 84 ARG A CA 1
ATOM 646 C C . ARG A 1 85 ? 10.384 21.528 34.310 1.00 26.48 84 ARG A C 1
ATOM 647 O O . ARG A 1 85 ? 11.311 22.260 33.866 1.00 27.28 84 ARG A O 1
ATOM 655 N N . GLU A 1 86 ? 10.486 20.845 35.429 1.00 26.42 85 GLU A N 1
ATOM 656 C CA . GLU A 1 86 ? 11.703 20.769 36.253 1.00 25.89 85 GLU A CA 1
ATOM 657 C C . GLU A 1 86 ? 11.813 19.310 36.693 1.00 25.45 85 GLU A C 1
ATOM 658 O O . GLU A 1 86 ? 10.798 18.543 36.765 1.00 25.44 85 GLU A O 1
ATOM 664 N N . ILE A 1 87 ? 13.013 18.926 37.059 1.00 24.28 86 ILE A N 1
ATOM 665 C CA . ILE A 1 87 ? 13.205 17.645 37.738 1.00 24.45 86 ILE A CA 1
ATOM 666 C C . ILE A 1 87 ? 13.826 17.885 39.112 1.00 24.17 86 ILE A C 1
ATOM 667 O O . ILE A 1 87 ? 14.635 18.829 39.310 1.00 24.34 86 ILE A O 1
ATOM 672 N N . MET A 1 88 ? 13.442 17.068 40.082 1.00 22.94 87 MET A N 1
ATOM 673 C CA . MET A 1 88 ? 13.963 17.130 41.421 1.00 23.06 87 MET A CA 1
ATOM 674 C C . MET A 1 88 ? 14.332 15.723 41.914 1.00 23.37 87 MET A C 1
ATOM 675 O O . MET A 1 88 ? 13.599 14.747 41.685 1.00 23.19 87 MET A O 1
ATOM 680 N N . LEU A 1 89 ? 15.428 15.657 42.659 1.00 23.50 88 LEU A N 1
ATOM 681 C CA . LEU A 1 89 ? 15.757 14.501 43.459 1.00 23.51 88 LEU A CA 1
ATOM 682 C C . LEU A 1 89 ? 15.679 14.934 44.929 1.00 24.47 88 LEU A C 1
ATOM 683 O O . LEU A 1 89 ? 16.256 15.975 45.349 1.00 25.48 88 LEU A O 1
ATOM 688 N N . VAL A 1 90 ? 15.018 14.134 45.739 1.00 23.92 89 VAL A N 1
ATOM 689 C CA . VAL A 1 90 ? 14.876 14.442 47.161 1.00 25.33 89 VAL A CA 1
ATOM 690 C C . VAL A 1 90 ? 15.123 13.236 48.047 1.00 24.51 89 VAL A C 1
ATOM 691 O O . VAL A 1 90 ? 14.482 12.176 47.889 1.00 25.02 89 VAL A O 1
ATOM 695 N N . LYS A 1 91 ? 16.118 13.373 48.909 1.00 24.97 90 LYS A N 1
ATOM 696 C CA . LYS A 1 91 ? 16.454 12.332 49.872 1.00 26.46 90 LYS A CA 1
ATOM 697 C C . LYS A 1 91 ? 15.642 12.568 51.134 1.00 25.52 90 LYS A C 1
ATOM 698 O O . LYS A 1 91 ? 15.705 13.668 51.723 1.00 25.88 90 LYS A O 1
ATOM 704 N N . ILE A 1 92 ? 14.945 11.537 51.600 1.00 26.01 91 ILE A N 1
ATOM 705 C CA . ILE A 1 92 ? 13.988 11.679 52.688 1.00 26.41 91 ILE A CA 1
ATOM 706 C C . ILE A 1 92 ? 14.181 10.571 53.720 1.00 27.30 91 ILE A C 1
ATOM 707 O O . ILE A 1 92 ? 14.239 9.365 53.368 1.00 27.41 91 ILE A O 1
ATOM 712 N N . GLN A 1 93 ? 14.262 10.946 55.000 1.00 28.25 92 GLN A N 1
ATOM 713 C CA . GLN A 1 93 ? 14.401 9.965 56.068 1.00 29.16 92 GLN A CA 1
ATOM 714 C C . GLN A 1 93 ? 13.038 9.756 56.689 1.00 29.67 92 GLN A C 1
ATOM 715 O O . GLN A 1 93 ? 12.342 10.734 57.081 1.00 30.13 92 GLN A O 1
ATOM 721 N N . ALA A 1 94 ? 12.639 8.506 56.820 1.00 31.41 93 ALA A N 1
ATOM 722 C CA . ALA A 1 94 ? 11.303 8.176 57.378 1.00 34.16 93 ALA A CA 1
ATOM 723 C C . ALA A 1 94 ? 11.267 6.799 58.019 1.00 36.13 93 ALA A C 1
ATOM 724 O O . ALA A 1 94 ? 12.047 5.907 57.674 1.00 37.13 93 ALA A O 1
ATOM 726 N N . SER A 1 95 ? 10.325 6.638 58.940 1.00 38.64 94 SER A N 1
ATOM 727 C CA . SER A 1 95 ? 10.134 5.389 59.659 1.00 40.39 94 SER A CA 1
ATOM 728 C C . SER A 1 95 ? 8.622 5.178 59.811 1.00 40.08 94 SER A C 1
ATOM 729 O O . SER A 1 95 ? 7.858 6.133 59.899 1.00 38.26 94 SER A O 1
ATOM 732 N N . GLY A 1 96 ? 8.182 3.931 59.831 1.00 40.90 95 GLY A N 1
ATOM 733 C CA . GLY A 1 96 ? 6.763 3.661 60.147 1.00 41.41 95 GLY A CA 1
ATOM 734 C C . GLY A 1 96 ? 5.768 4.383 59.250 1.00 42.25 95 GLY A C 1
ATOM 735 O O . GLY A 1 96 ? 5.881 4.356 58.016 1.00 42.40 95 GLY A O 1
ATOM 736 N N . TYR A 1 97 ? 4.781 5.022 59.868 1.00 41.63 96 TYR A N 1
ATOM 737 C CA . TYR A 1 97 ? 3.731 5.804 59.175 1.00 41.47 96 TYR A CA 1
ATOM 738 C C . TYR A 1 97 ? 4.319 6.767 58.160 1.00 40.25 96 TYR A C 1
ATOM 739 O O . TYR A 1 97 ? 3.762 6.945 57.094 1.00 38.29 96 TYR A O 1
ATOM 748 N N . GLY A 1 98 ? 5.438 7.404 58.524 1.00 37.67 97 GLY A N 1
ATOM 749 C CA . GLY A 1 98 ? 6.134 8.315 57.615 1.00 37.51 97 GLY A CA 1
ATOM 750 C C . GLY A 1 98 ? 6.605 7.671 56.334 1.00 35.17 97 GLY A C 1
ATOM 751 O O . GLY A 1 98 ? 6.519 8.345 55.246 1.00 36.54 97 GLY A O 1
ATOM 752 N N . ARG A 1 99 ? 7.111 6.437 56.412 1.00 35.08 98 ARG A N 1
ATOM 753 C CA . ARG A 1 99 ? 7.579 5.687 55.215 1.00 36.44 98 ARG A CA 1
ATOM 754 C C . ARG A 1 99 ? 6.346 5.426 54.311 1.00 34.76 98 ARG A C 1
ATOM 755 O O . ARG A 1 99 ? 6.395 5.606 53.104 1.00 33.91 98 ARG A O 1
ATOM 763 N N . ASP A 1 100 ? 5.268 4.918 54.904 1.00 33.67 99 ASP A N 1
ATOM 764 C CA . ASP A 1 100 ? 3.975 4.827 54.236 1.00 34.15 99 ASP A CA 1
ATOM 765 C C . ASP A 1 100 ? 3.540 6.083 53.519 1.00 32.08 99 ASP A C 1
ATOM 766 O O . ASP A 1 100 ? 3.145 6.032 52.326 1.00 31.53 99 ASP A O 1
ATOM 771 N N . GLU A 1 101 ? 3.555 7.197 54.215 1.00 30.98 100 GLU A N 1
ATOM 772 C CA . GLU A 1 101 ? 3.144 8.482 53.609 1.00 31.48 100 GLU A CA 1
ATOM 773 C C . GLU A 1 101 ? 4.033 8.897 52.461 1.00 29.52 100 GLU A C 1
ATOM 774 O O . GLU A 1 101 ? 3.540 9.416 51.467 1.00 28.24 100 GLU A O 1
ATOM 780 N N . VAL A 1 102 ? 5.344 8.760 52.626 1.00 28.40 101 VAL A N 1
ATOM 781 C CA . VAL A 1 102 ? 6.268 9.086 51.534 1.00 28.38 101 VAL A CA 1
ATOM 782 C C . VAL A 1 102 ? 6.043 8.239 50.314 1.00 26.72 101 VAL A C 1
ATOM 783 O O . VAL A 1 102 ? 5.927 8.764 49.200 1.00 24.83 101 VAL A O 1
ATOM 787 N N . LYS A 1 103 ? 5.905 6.920 50.493 1.00 27.22 102 LYS A N 1
ATOM 788 C CA . LYS A 1 103 ? 5.561 6.048 49.377 1.00 27.32 102 LYS A CA 1
ATOM 789 C C . LYS A 1 103 ? 4.230 6.426 48.685 1.00 26.41 102 LYS A C 1
ATOM 790 O O . LYS A 1 103 ? 4.184 6.555 47.466 1.00 27.52 102 LYS A O 1
ATOM 796 N N . ARG A 1 104 ? 3.186 6.634 49.474 1.00 25.31 103 ARG A N 1
ATOM 797 C CA . ARG A 1 104 ? 1.871 7.030 48.975 1.00 27.41 103 ARG A CA 1
ATOM 798 C C . ARG A 1 104 ? 1.965 8.311 48.190 1.00 25.59 103 ARG A C 1
ATOM 799 O O . ARG A 1 104 ? 1.393 8.420 47.087 1.00 25.89 103 ARG A O 1
ATOM 807 N N . ASN A 1 105 ? 2.672 9.301 48.732 1.00 25.51 104 ASN A N 1
ATOM 808 C CA . ASN A 1 105 ? 2.712 10.613 48.066 1.00 24.39 104 ASN A CA 1
ATOM 809 C C . ASN A 1 105 ? 3.516 10.569 46.822 1.00 24.04 104 ASN A C 1
ATOM 810 O O . ASN A 1 105 ? 3.189 11.259 45.828 1.00 23.12 104 ASN A O 1
ATOM 815 N N . THR A 1 106 ? 4.539 9.713 46.827 1.00 22.87 105 THR A N 1
ATOM 816 C CA . THR A 1 106 ? 5.335 9.519 45.631 1.00 24.37 105 THR A CA 1
ATOM 817 C C . THR A 1 106 ? 4.442 8.957 44.529 1.00 23.22 105 THR A C 1
ATOM 818 O O . THR A 1 106 ? 4.510 9.420 43.400 1.00 24.93 105 THR A O 1
ATOM 822 N N . GLU A 1 107 ? 3.629 7.945 44.849 1.00 23.95 106 GLU A N 1
ATOM 823 C CA . GLU A 1 107 ? 2.654 7.411 43.877 1.00 25.11 106 GLU A CA 1
ATOM 824 C C . GLU A 1 107 ? 1.69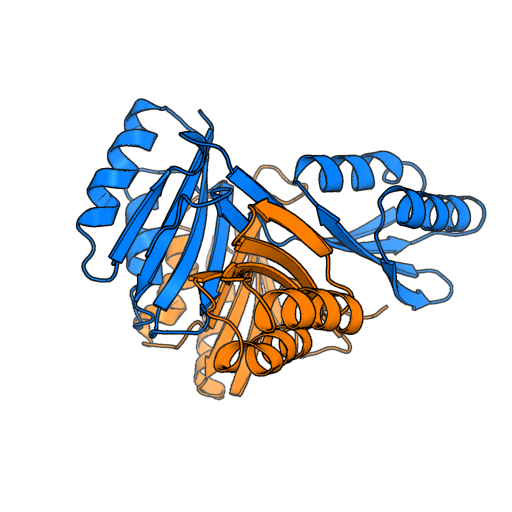1 8.473 43.365 1.00 25.85 106 GLU A C 1
ATOM 825 O O . GLU A 1 107 ? 1.434 8.581 42.148 1.00 26.04 106 GLU A O 1
ATOM 831 N N . ILE A 1 108 ? 1.115 9.230 44.302 1.00 23.27 107 ILE A N 1
ATOM 832 C CA . ILE A 1 108 ? 0.136 10.262 43.957 1.00 25.16 107 ILE A CA 1
ATOM 833 C C . ILE A 1 108 ? 0.676 11.291 42.961 1.00 23.99 107 ILE A C 1
ATOM 834 O O . ILE A 1 108 ? 0.004 11.651 41.997 1.00 24.51 107 ILE A O 1
ATOM 839 N N . PHE A 1 109 ? 1.912 11.749 43.191 1.00 23.91 108 PHE A N 1
ATOM 840 C CA . PHE A 1 109 ? 2.574 12.753 42.393 1.00 23.65 108 PHE A CA 1
ATOM 841 C C . PHE A 1 109 ? 3.249 12.167 41.134 1.00 24.56 108 PHE A C 1
ATOM 842 O O . PHE A 1 109 ? 3.811 12.929 40.309 1.00 25.58 108 PHE A O 1
ATOM 850 N N . ARG A 1 110 ? 3.145 10.847 40.972 1.00 23.85 109 ARG A N 1
ATOM 851 C CA . ARG A 1 110 ? 3.758 10.093 39.859 1.00 26.49 109 ARG A CA 1
ATOM 852 C C . ARG A 1 110 ? 5.278 10.283 39.786 1.00 26.31 109 ARG A C 1
ATOM 853 O O . ARG A 1 110 ? 5.852 10.380 38.694 1.00 28.27 109 ARG A O 1
ATOM 861 N N . GLY A 1 111 ? 5.908 10.238 40.946 1.00 24.72 110 GLY A N 1
ATOM 862 C CA . GLY A 1 111 ? 7.334 10.188 41.096 1.00 24.92 110 GLY A CA 1
ATOM 863 C C . GLY A 1 111 ? 7.781 8.748 41.132 1.00 24.22 110 GLY A C 1
ATOM 864 O O . GLY A 1 111 ? 6.964 7.821 40.961 1.00 24.20 110 GLY A O 1
ATOM 865 N N . GLN A 1 112 ? 9.061 8.525 41.377 1.00 23.33 111 GLN A N 1
ATOM 866 C CA . GLN A 1 112 ? 9.559 7.173 41.580 1.00 25.40 111 GLN A CA 1
ATOM 867 C C . GLN A 1 112 ? 10.726 7.173 42.538 1.00 24.67 111 GLN A C 1
ATOM 868 O O . GLN A 1 112 ? 11.533 8.124 42.572 1.00 24.05 111 GLN A O 1
ATOM 874 N N . ILE A 1 113 ? 10.852 6.103 43.274 1.00 24.47 112 ILE A N 1
ATOM 875 C CA . ILE A 1 113 ? 11.944 5.947 44.225 1.00 24.26 112 ILE A CA 1
ATOM 876 C C . ILE A 1 113 ? 13.105 5.273 43.543 1.00 25.37 112 ILE A C 1
ATOM 877 O O . ILE A 1 113 ? 12.941 4.172 42.935 1.00 26.08 112 ILE A O 1
ATOM 882 N N . ILE A 1 114 ? 14.239 5.956 43.588 1.00 25.07 113 ILE A N 1
ATOM 883 C CA . ILE A 1 114 ? 15.449 5.496 42.839 1.00 26.62 113 ILE A CA 1
ATOM 884 C C . ILE A 1 114 ? 16.597 5.033 43.719 1.00 27.82 113 ILE A C 1
ATOM 885 O O . ILE A 1 114 ? 17.642 4.587 43.209 1.00 28.74 113 ILE A O 1
ATOM 890 N N . ASP A 1 115 ? 16.395 5.064 45.035 1.00 28.55 114 ASP A N 1
ATOM 891 C CA . ASP A 1 115 ? 17.404 4.545 45.993 1.00 29.92 114 ASP A CA 1
ATOM 892 C C . ASP A 1 115 ? 16.628 4.267 47.279 1.00 30.15 114 ASP A C 1
ATOM 893 O O . ASP A 1 115 ? 15.775 5.086 47.648 1.00 27.17 114 ASP A O 1
ATOM 898 N N . VAL A 1 116 ? 16.951 3.199 47.980 1.00 31.99 115 VAL A N 1
ATOM 899 C CA . VAL A 1 116 ? 16.221 2.735 49.197 1.00 32.31 115 VAL A CA 1
ATOM 900 C C . VAL A 1 116 ? 17.149 2.112 50.161 1.00 33.74 115 VAL A C 1
ATOM 901 O O . VAL A 1 116 ? 17.876 1.179 49.795 1.00 34.89 115 VAL A O 1
ATOM 905 N N . THR A 1 117 ? 17.176 2.613 51.371 1.00 30.39 116 THR A N 1
ATOM 906 C CA . THR A 1 117 ? 17.827 1.927 52.450 1.00 33.24 116 THR A CA 1
ATOM 907 C C . THR A 1 117 ? 16.747 1.744 53.530 1.00 32.75 116 THR A C 1
ATOM 908 O O . THR A 1 117 ? 15.632 2.296 53.429 1.00 33.41 116 THR A O 1
ATOM 912 N N . PRO A 1 118 ? 17.064 0.983 54.617 1.00 34.65 117 PRO A N 1
ATOM 913 C CA . PRO A 1 118 ? 16.012 0.847 55.588 1.00 33.83 117 PRO A CA 1
ATOM 914 C C . PRO A 1 118 ? 15.477 2.132 56.226 1.00 34.44 117 PRO A C 1
ATOM 915 O O . PRO A 1 118 ? 14.349 2.120 56.761 1.00 34.87 117 PRO A O 1
ATOM 919 N N . SER A 1 119 ? 16.234 3.232 56.156 1.00 32.27 118 SER A N 1
ATOM 920 C CA . SER A 1 119 ? 15.784 4.492 56.725 1.00 32.96 118 SER A CA 1
ATOM 921 C C . SER A 1 119 ? 15.590 5.670 55.704 1.00 32.29 118 SER A C 1
ATOM 922 O O . SER A 1 119 ? 14.946 6.681 56.042 1.00 32.39 118 SER A O 1
ATOM 925 N N . LEU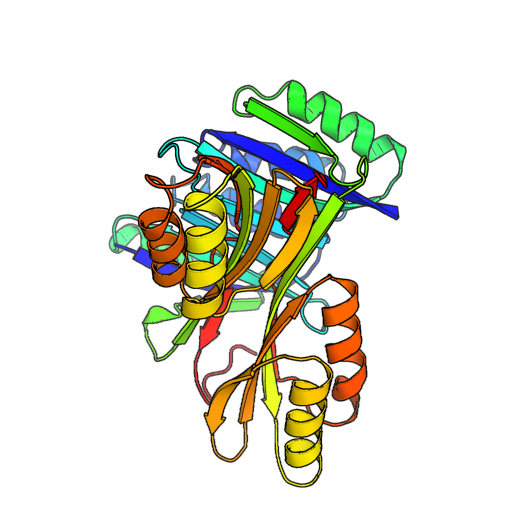 A 1 120 ? 16.035 5.494 54.455 1.00 30.02 119 LEU A N 1
ATOM 926 C CA . LEU A 1 120 ? 16.069 6.598 53.480 1.00 29.62 119 LEU A CA 1
ATOM 927 C C . LEU A 1 120 ? 15.419 6.212 52.174 1.00 28.68 119 LEU A C 1
ATOM 928 O O . LEU A 1 120 ? 15.579 5.055 51.693 1.00 30.38 119 LEU A O 1
ATOM 933 N N . TYR A 1 121 ? 14.692 7.149 51.573 1.00 27.20 120 TYR A N 1
ATOM 934 C CA . TYR A 1 121 ? 14.306 7.025 50.163 1.00 25.71 120 TYR A CA 1
ATOM 935 C C . TYR A 1 121 ? 14.863 8.208 49.363 1.00 26.69 120 TYR A C 1
ATOM 936 O O . TYR A 1 121 ? 14.813 9.319 49.861 1.00 28.67 120 TYR A O 1
ATOM 945 N N . THR A 1 122 ? 15.286 7.992 48.140 1.00 24.12 121 THR A N 1
ATOM 946 C CA . THR A 1 122 ? 15.585 9.068 47.203 1.00 25.01 121 THR A CA 1
ATOM 947 C C . THR A 1 122 ? 14.511 9.074 46.136 1.00 23.80 121 THR A C 1
ATOM 948 O O . THR A 1 122 ? 14.323 8.055 45.465 1.00 24.83 121 THR A O 1
ATOM 952 N N . VAL A 1 123 ? 13.729 10.148 46.075 1.00 22.73 122 VAL A N 1
ATOM 953 C CA . VAL A 1 123 ? 12.599 10.265 45.166 1.00 23.43 122 VAL A CA 1
ATOM 954 C C . VAL A 1 123 ? 12.994 11.148 43.950 1.00 23.55 122 VAL A C 1
ATOM 955 O O . VAL A 1 123 ? 13.611 12.225 44.115 1.00 24.31 122 VAL A O 1
ATOM 959 N N . GLN A 1 124 ? 12.634 10.710 42.757 1.00 21.80 123 GLN A N 1
ATOM 960 C CA . GLN A 1 124 ? 12.775 11.480 41.538 1.00 22.90 123 GLN A CA 1
ATOM 961 C C . GLN A 1 124 ? 11.381 11.920 41.138 1.00 21.58 123 GLN A C 1
ATOM 962 O O . GLN A 1 124 ? 10.440 11.081 41.008 1.00 22.17 123 GLN A O 1
ATOM 968 N N . LEU A 1 125 ? 11.225 13.227 40.941 1.00 21.26 124 LEU A N 1
ATOM 969 C CA . LEU A 1 125 ? 9.930 13.791 40.545 1.00 22.45 124 LEU A CA 1
ATOM 970 C C . LEU A 1 125 ? 10.138 14.823 39.445 1.00 23.19 124 LEU A C 1
ATOM 971 O O . LEU A 1 125 ? 10.964 15.735 39.605 1.00 24.70 124 LEU A O 1
ATOM 976 N N . ALA A 1 126 ? 9.345 14.725 38.392 1.00 23.26 125 ALA A N 1
ATOM 977 C CA . ALA A 1 126 ? 9.334 15.688 37.300 1.00 24.07 125 ALA A CA 1
ATOM 978 C C . ALA A 1 126 ? 7.922 16.339 37.236 1.00 26.34 125 ALA A C 1
ATOM 979 O O . ALA A 1 126 ? 6.897 15.693 37.531 1.00 27.30 125 ALA A O 1
ATOM 981 N N . GLY A 1 127 ? 7.845 17.587 36.825 1.00 25.71 126 GLY A N 1
ATOM 982 C CA . GLY A 1 127 ? 6.564 18.299 36.716 1.00 27.04 126 GLY A CA 1
ATOM 983 C C . GLY A 1 127 ? 6.804 19.789 36.651 1.00 26.97 126 GLY A C 1
ATOM 984 O O . GLY A 1 127 ? 7.959 20.219 36.592 1.00 27.49 126 GLY A O 1
ATOM 985 N N . THR A 1 128 ? 5.750 20.581 36.724 1.00 28.46 127 THR A N 1
ATOM 986 C CA . THR A 1 128 ? 5.884 22.028 36.857 1.00 30.76 127 THR A CA 1
ATOM 987 C C . THR A 1 128 ? 6.508 22.362 38.228 1.00 30.57 127 THR A C 1
ATOM 988 O O . THR A 1 128 ? 6.535 21.500 39.154 1.00 29.74 127 THR A O 1
ATOM 992 N N . SER A 1 129 ? 7.034 23.585 38.381 1.00 31.64 128 SER A N 1
ATOM 993 C CA . SER A 1 129 ? 7.625 23.992 39.652 1.00 33.79 128 SER A CA 1
ATOM 994 C C . SER A 1 129 ? 6.628 23.873 40.798 1.00 32.49 128 SER A C 1
ATOM 995 O O . SER A 1 129 ? 6.964 23.503 41.899 1.00 33.97 128 SER A O 1
ATOM 998 N N . GLY A 1 130 ? 5.389 24.249 40.521 1.00 33.63 129 GLY A N 1
ATOM 999 C CA . GLY A 1 130 ? 4.295 24.173 41.501 1.00 32.97 129 GLY A CA 1
ATOM 1000 C C . GLY A 1 130 ? 3.996 22.743 41.931 1.00 30.67 129 GLY A C 1
ATOM 1001 O O . GLY A 1 130 ? 3.660 22.508 43.089 1.00 31.30 129 GLY A O 1
ATOM 1002 N N . LYS A 1 131 ? 4.042 21.810 40.998 1.00 29.67 130 LYS A N 1
ATOM 1003 C CA . LYS A 1 131 ? 3.906 20.385 41.330 1.00 28.75 130 LYS A CA 1
ATOM 1004 C C . LYS A 1 131 ? 5.003 19.929 42.311 1.00 27.72 130 LYS A C 1
ATOM 1005 O O . LYS A 1 131 ? 4.727 19.263 43.320 1.00 26.65 130 LYS A O 1
ATOM 1011 N N . LEU A 1 132 ? 6.258 20.291 42.006 1.00 26.09 131 LEU A N 1
ATOM 1012 C CA . LEU A 1 132 ? 7.362 19.902 42.864 1.00 25.86 131 LEU A CA 1
ATOM 1013 C C . LEU A 1 132 ? 7.225 20.560 44.253 1.00 26.81 131 LEU A C 1
ATOM 1014 O O . LEU A 1 132 ? 7.473 19.910 45.292 1.00 26.79 131 LEU A O 1
ATOM 1019 N N . ASP A 1 133 ? 6.849 21.857 44.279 1.00 29.30 132 ASP A N 1
ATOM 1020 C CA . ASP A 1 133 ? 6.646 22.583 45.544 1.00 30.86 132 ASP A CA 1
ATOM 1021 C C . ASP A 1 133 ? 5.580 21.883 46.378 1.00 29.56 132 ASP A C 1
ATOM 1022 O O . ASP A 1 133 ? 5.772 21.715 47.610 1.00 30.75 132 ASP A O 1
ATOM 1027 N N . ALA A 1 134 ? 4.472 21.479 45.721 1.00 28.18 133 ALA A N 1
ATOM 1028 C CA . ALA A 1 134 ? 3.358 20.758 46.401 1.00 27.91 133 ALA A CA 1
ATOM 1029 C C . ALA A 1 134 ? 3.763 19.400 46.984 1.00 26.66 133 ALA A C 1
ATOM 1030 O O . ALA A 1 134 ? 3.309 19.032 48.079 1.00 28.14 133 ALA A O 1
ATOM 1032 N N . PHE A 1 135 ? 4.652 18.658 46.277 1.00 27.40 134 PHE A N 1
ATOM 1033 C CA . PHE A 1 135 ? 5.188 17.422 46.805 1.00 25.77 134 PHE A CA 1
ATOM 1034 C C . PHE A 1 135 ? 5.938 17.659 48.159 1.00 26.87 134 PHE A C 1
ATOM 1035 O O . PHE A 1 135 ? 5.685 16.977 49.166 1.00 26.51 134 PHE A O 1
ATOM 1043 N N . LEU A 1 136 ? 6.873 18.589 48.147 1.00 27.55 135 LEU A N 1
ATOM 1044 C CA . LEU A 1 136 ? 7.630 18.948 49.364 1.00 29.61 135 LEU A CA 1
ATOM 1045 C C . LEU A 1 136 ? 6.697 19.338 50.505 1.00 31.23 135 LEU A C 1
ATOM 1046 O O . LEU A 1 136 ? 6.835 18.810 51.639 1.00 32.30 135 LEU A O 1
ATOM 1051 N N . ALA A 1 137 ? 5.708 20.185 50.190 1.00 31.56 136 ALA A N 1
ATOM 1052 C CA . ALA A 1 137 ? 4.702 20.640 51.179 1.00 33.60 136 ALA A CA 1
ATOM 1053 C C . ALA A 1 137 ? 3.918 19.467 51.779 1.00 33.80 136 ALA A C 1
ATOM 1054 O O . ALA A 1 137 ? 3.563 19.484 52.954 1.00 36.36 136 ALA A O 1
ATOM 1056 N N . SER A 1 138 ? 3.639 18.450 50.996 1.00 33.26 137 SER A N 1
ATOM 1057 C CA . SER A 1 138 ? 2.827 17.287 51.408 1.00 34.55 137 SER A CA 1
ATOM 1058 C C . SER A 1 138 ? 3.553 16.373 52.411 1.00 37.45 137 SER A C 1
ATOM 1059 O O . SER A 1 138 ? 2.870 15.597 53.152 1.00 39.30 137 SER A O 1
ATOM 1062 N N . ILE A 1 139 ? 4.895 16.460 52.478 1.00 37.38 138 ILE A N 1
ATOM 1063 C CA . ILE A 1 139 ? 5.666 15.547 53.313 1.00 41.69 138 ILE A CA 1
ATOM 1064 C C . ILE A 1 139 ? 6.563 16.201 54.367 1.00 43.44 138 ILE A C 1
ATOM 1065 O O . ILE A 1 139 ? 7.024 15.512 55.253 1.00 42.77 138 ILE A O 1
ATOM 1070 N N . ARG A 1 140 ? 6.850 17.493 54.170 1.00 46.35 139 ARG A N 1
ATOM 1071 C CA . ARG A 1 140 ? 7.795 18.267 54.998 1.00 49.13 139 ARG A CA 1
ATOM 1072 C C . ARG A 1 140 ? 7.476 18.104 56.478 1.00 51.06 139 ARG A C 1
ATOM 1073 O O . ARG A 1 140 ? 8.396 18.061 57.334 1.00 52.71 139 ARG A O 1
ATOM 1081 N N . ASP A 1 141 ? 6.208 17.998 56.816 1.00 51.15 140 ASP A N 1
ATOM 1082 C CA . ASP A 1 141 ? 5.918 17.890 58.243 1.00 52.05 140 ASP A CA 1
ATOM 1083 C C . ASP A 1 141 ? 5.617 16.487 58.724 1.00 50.38 140 ASP A C 1
ATOM 1084 O O . ASP A 1 141 ? 5.262 16.303 59.879 1.00 50.99 140 ASP A O 1
ATOM 1089 N N . VAL A 1 142 ? 5.826 15.494 57.864 1.00 46.43 141 VAL A N 1
ATOM 1090 C CA . VAL A 1 142 ? 5.596 14.082 58.187 1.00 44.02 141 VAL A CA 1
ATOM 1091 C C . VAL A 1 142 ? 6.877 13.199 58.167 1.00 41.16 141 VAL A C 1
ATOM 1092 O O . VAL A 1 142 ? 6.939 12.137 58.771 1.00 43.00 141 VAL A O 1
ATOM 1096 N N . ALA A 1 143 ? 7.875 13.620 57.407 1.00 36.29 142 ALA A N 1
ATOM 1097 C CA . ALA A 1 143 ? 9.088 12.882 57.262 1.00 34.34 142 ALA A CA 1
ATOM 1098 C C . ALA A 1 143 ? 10.181 13.972 57.240 1.00 33.75 142 ALA A C 1
ATOM 1099 O O . ALA A 1 143 ? 9.886 15.164 57.225 1.00 36.02 142 ALA A O 1
ATOM 1101 N N . LYS A 1 144 ? 11.421 13.562 57.240 1.00 31.49 143 LYS A N 1
ATOM 1102 C CA . LYS A 1 144 ? 12.530 14.501 57.257 1.00 31.92 143 LYS A CA 1
ATOM 1103 C C . LYS A 1 144 ? 13.217 14.642 55.883 1.00 30.74 143 LYS A C 1
ATOM 1104 O O . LYS A 1 144 ? 13.804 13.680 55.377 1.00 29.98 143 LYS A O 1
ATOM 1110 N N . ILE A 1 145 ? 13.251 15.848 55.349 1.00 30.04 144 ILE A N 1
ATOM 1111 C CA . ILE A 1 145 ? 13.893 16.094 54.039 1.00 31.27 144 ILE A CA 1
ATOM 1112 C C . ILE A 1 145 ? 15.387 16.284 54.346 1.00 31.84 144 ILE A C 1
ATOM 1113 O O . ILE A 1 145 ? 15.783 17.262 55.082 1.00 33.23 144 ILE A O 1
ATOM 1118 N N . VAL A 1 146 ? 16.208 15.349 53.872 1.00 30.78 145 VAL A N 1
ATOM 1119 C CA . VAL A 1 146 ? 17.645 15.455 54.069 1.00 32.74 145 VAL A CA 1
ATOM 1120 C C . VAL A 1 146 ? 18.421 16.254 53.040 1.00 31.41 145 VAL A C 1
ATOM 1121 O O . VAL A 1 146 ? 19.383 16.954 53.417 1.00 32.55 145 VAL A O 1
ATOM 1125 N N . GLU A 1 147 ? 18.055 16.175 51.764 1.00 29.95 146 GLU A N 1
ATOM 1126 C CA . GLU A 1 147 ? 18.721 16.955 50.745 1.00 30.72 146 GLU A CA 1
ATOM 1127 C C . GLU A 1 147 ? 17.822 17.025 49.530 1.00 30.38 146 GLU A C 1
ATOM 1128 O O . GLU A 1 147 ? 17.093 16.055 49.232 1.00 29.41 146 GLU A O 1
ATOM 1134 N N . VAL A 1 148 ? 17.896 18.159 48.851 1.00 29.66 147 VAL A N 1
ATOM 1135 C CA . VAL A 1 148 ? 17.150 18.403 47.651 1.00 29.94 147 VAL A CA 1
ATOM 1136 C C . VAL A 1 148 ? 18.118 18.836 46.553 1.00 30.39 147 VAL A C 1
ATOM 1137 O O . VAL A 1 148 ? 18.951 19.747 46.769 1.00 30.52 147 VAL A O 1
ATOM 1141 N N . ALA A 1 149 ? 17.999 18.225 45.366 1.00 29.92 148 ALA A N 1
ATOM 1142 C CA . ALA A 1 149 ? 18.644 18.702 44.143 1.00 29.64 148 ALA A CA 1
ATOM 1143 C C . ALA A 1 149 ? 17.558 18.972 43.092 1.00 30.27 148 ALA A C 1
ATOM 1144 O O . ALA A 1 149 ? 16.740 18.091 42.807 1.00 31.04 148 ALA A O 1
ATOM 1146 N N . ARG A 1 150 ? 17.504 20.181 42.566 1.00 28.76 149 ARG A N 1
ATOM 1147 C CA . ARG A 1 150 ? 16.445 20.597 41.644 1.00 30.20 149 ARG A CA 1
ATOM 1148 C C . ARG A 1 150 ? 17.067 21.290 40.426 1.00 29.24 149 ARG A C 1
ATOM 1149 O O . ARG A 1 150 ? 18.017 22.054 40.587 1.00 29.27 149 ARG A O 1
ATOM 1157 N N . SER A 1 151 ? 16.549 21.034 39.235 1.00 26.84 150 SER A N 1
ATOM 1158 C CA . SER A 1 151 ? 17.081 21.557 38.020 1.00 28.96 150 SER A CA 1
ATOM 1159 C C . SER A 1 151 ? 16.758 23.028 37.755 1.00 31.27 150 SER A C 1
ATOM 1160 O O . SER A 1 151 ? 17.479 23.734 37.010 1.00 33.76 150 SER A O 1
ATOM 1163 N N . GLY A 1 152 ? 15.664 23.538 38.257 1.00 29.87 151 GLY A N 1
ATOM 1164 C CA . GLY A 1 152 ? 15.246 24.751 37.524 1.00 31.88 151 GLY A CA 1
ATOM 1165 C C . GLY A 1 152 ? 14.508 24.439 36.171 1.00 30.96 1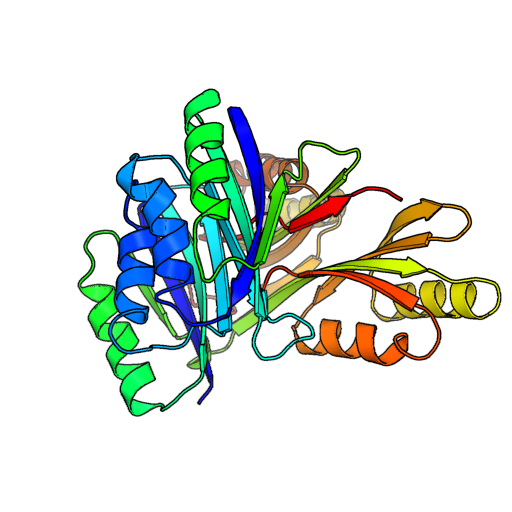51 GLY A C 1
ATOM 1166 O O . GLY A 1 152 ? 14.582 23.313 35.632 1.00 29.50 151 GLY A O 1
ATOM 1167 N N . VAL A 1 153 ? 13.825 25.455 35.646 1.00 30.35 152 VAL A N 1
ATOM 1168 C CA . VAL A 1 153 ? 12.830 25.309 34.584 1.00 30.24 152 VAL A CA 1
ATOM 1169 C C . VAL A 1 153 ? 13.441 25.007 33.208 1.00 28.63 152 VAL A C 1
ATOM 1170 O O . VAL A 1 153 ? 14.433 25.634 32.844 1.00 28.00 152 VAL A O 1
ATOM 1174 N N . VAL A 1 154 ? 12.882 24.023 32.505 1.00 26.27 153 VAL A N 1
ATOM 1175 C CA . VAL A 1 154 ? 13.057 23.825 31.020 1.00 27.47 153 VAL A CA 1
ATOM 1176 C C . VAL A 1 154 ? 11.748 24.112 30.363 1.00 26.81 153 VAL A C 1
ATOM 1177 O O . VAL A 1 154 ? 10.668 23.784 30.928 1.00 26.38 153 VAL A O 1
ATOM 1181 N N . GLY A 1 155 ? 11.790 24.808 29.231 1.00 26.45 154 GLY A N 1
ATOM 1182 C CA . GLY A 1 155 ? 10.569 25.206 28.535 1.00 27.94 154 GLY A CA 1
ATOM 1183 C C . GLY A 1 155 ? 10.599 25.067 27.037 1.00 26.86 154 GLY A C 1
ATOM 1184 O O . GLY A 1 155 ? 11.666 25.197 26.417 1.00 26.21 154 GLY A O 1
ATOM 1185 N N . LEU A 1 156 ? 9.426 24.825 26.459 1.00 26.31 155 LEU A N 1
ATOM 1186 C CA . LEU A 1 156 ? 9.210 24.863 24.991 1.00 28.50 155 LEU A CA 1
ATOM 1187 C C . LEU A 1 156 ? 7.816 25.463 24.704 1.00 27.71 155 LEU A C 1
ATOM 1188 O O . LEU A 1 156 ? 6.889 25.311 25.495 1.00 27.07 155 LEU A O 1
ATOM 1193 N N . SER A 1 157 ? 7.671 26.112 23.546 1.00 28.02 156 SER A N 1
ATOM 1194 C CA . SER A 1 157 ? 6.360 26.495 23.104 1.00 28.99 156 SER A CA 1
ATOM 1195 C C . SER A 1 157 ? 5.556 25.259 22.706 1.00 28.72 156 SER A C 1
ATOM 1196 O O . SER A 1 157 ? 6.138 24.255 22.306 1.00 29.50 156 SER A O 1
ATOM 1199 N N . ARG A 1 158 ? 4.247 25.364 22.773 1.00 29.49 157 ARG A N 1
ATOM 1200 C CA . ARG A 1 158 ? 3.378 24.256 22.363 1.00 31.04 157 ARG A CA 1
ATOM 1201 C C . ARG A 1 158 ? 3.210 24.278 20.869 1.00 32.80 157 ARG A C 1
ATOM 1202 O O . ARG A 1 158 ? 3.274 25.337 20.234 1.00 33.58 157 ARG A O 1
ATOM 1210 N N . GLY A 1 159 ? 2.969 23.113 20.295 1.00 34.89 158 GLY A N 1
ATOM 1211 C CA . GLY A 1 159 ? 2.437 23.051 18.954 1.00 35.93 158 GLY A CA 1
ATOM 1212 C C . GLY A 1 159 ? 3.407 23.494 17.907 1.00 37.80 158 GLY A C 1
ATOM 1213 O O . GLY A 1 159 ? 4.618 23.308 18.058 1.00 37.70 158 GLY A O 1
ATOM 1214 N N . ASP A 1 160 ? 2.914 24.096 16.828 1.00 39.41 159 ASP A N 1
ATOM 1215 C CA . ASP A 1 160 ? 3.848 24.394 15.741 1.00 42.09 159 ASP A CA 1
ATOM 1216 C C . ASP A 1 160 ? 4.617 25.719 15.882 1.00 42.28 159 ASP A C 1
ATOM 1217 O O . ASP A 1 160 ? 5.274 26.170 14.930 1.00 42.48 159 ASP A O 1
ATOM 1222 N N . LYS A 1 161 ? 4.573 26.324 17.065 1.00 41.82 160 LYS A N 1
ATOM 1223 C CA . LYS A 1 161 ? 5.494 27.422 17.367 1.00 41.93 160 LYS A CA 1
ATOM 1224 C C . LYS A 1 161 ? 6.820 26.817 17.758 1.00 41.53 160 LYS A C 1
ATOM 1225 O O . LYS A 1 161 ? 6.928 26.219 18.835 1.00 38.80 160 LYS A O 1
ATOM 1231 N N . ILE A 1 162 ? 7.816 27.055 16.913 1.00 40.62 161 ILE A N 1
ATOM 1232 C CA . ILE A 1 162 ? 9.109 26.388 16.979 1.00 40.61 161 ILE A CA 1
ATOM 1233 C C . ILE A 1 162 ? 10.190 27.420 16.830 1.00 42.67 161 ILE A C 1
ATOM 1234 O O . ILE A 1 162 ? 10.161 28.223 15.840 1.00 42.66 161 ILE A O 1
ATOM 1239 N N . MET A 1 163 ? 11.149 27.419 17.760 1.00 43.31 162 MET A N 1
ATOM 1240 C CA . MET A 1 163 ? 12.338 28.311 17.675 1.00 44.67 162 MET A CA 1
ATOM 1241 C C . MET A 1 163 ? 13.383 27.531 16.906 1.00 47.81 162 MET A C 1
ATOM 1242 O O . MET A 1 163 ? 13.943 26.577 17.429 1.00 46.86 162 MET A O 1
ATOM 1247 N N . ARG A 1 164 ? 13.600 27.892 15.645 1.00 51.75 163 ARG A N 1
ATOM 1248 C CA . ARG A 1 164 ? 14.632 27.182 14.834 1.00 54.60 163 ARG A CA 1
ATOM 1249 C C . ARG A 1 164 ? 15.517 28.205 14.119 1.00 56.04 163 ARG A C 1
ATOM 1250 O O . ARG A 1 164 ? 14.994 29.084 13.408 1.00 58.74 163 ARG A O 1
ATOM 1258 N N . ALA B 1 2 ? 38.220 13.504 31.323 1.00 67.58 1 ALA B N 1
ATOM 1259 C CA . ALA B 1 2 ? 36.848 13.285 30.791 1.00 67.61 1 ALA B CA 1
ATOM 1260 C C . ALA B 1 2 ? 35.803 14.020 31.678 1.00 66.77 1 ALA B C 1
ATOM 1261 O O . ALA B 1 2 ? 36.058 15.141 32.125 1.00 65.80 1 ALA B O 1
ATOM 1263 N N . ARG B 1 3 ? 34.682 13.344 31.955 1.00 65.23 2 ARG B N 1
ATOM 1264 C CA . ARG B 1 3 ? 33.477 13.927 32.574 1.00 63.63 2 ARG B CA 1
ATOM 1265 C C . ARG B 1 3 ? 33.588 14.199 34.084 1.00 61.48 2 ARG B C 1
ATOM 1266 O O . ARG B 1 3 ? 33.783 13.266 34.888 1.00 60.56 2 ARG B O 1
ATOM 1274 N N . ARG B 1 4 ? 33.398 15.475 34.449 1.00 58.24 3 ARG B N 1
ATOM 1275 C CA . ARG B 1 4 ? 33.283 15.907 35.853 1.00 55.78 3 ARG B CA 1
ATOM 1276 C C . ARG B 1 4 ? 31.994 16.728 36.099 1.00 52.58 3 ARG B C 1
ATOM 1277 O O . ARG B 1 4 ? 31.579 17.471 35.251 1.00 50.68 3 ARG B O 1
ATOM 1285 N N . ILE B 1 5 ? 31.429 16.556 37.284 1.00 48.65 4 ILE B N 1
ATOM 1286 C CA . ILE B 1 5 ? 30.200 17.207 37.738 1.00 47.80 4 ILE B CA 1
ATOM 1287 C C . ILE B 1 5 ? 30.491 17.878 39.077 1.00 46.50 4 ILE B C 1
ATOM 1288 O O . ILE B 1 5 ? 30.854 17.200 40.044 1.00 46.29 4 ILE B O 1
ATOM 1293 N N . LEU B 1 6 ? 30.394 19.205 39.113 1.00 44.63 5 LEU B N 1
ATOM 1294 C CA . LEU B 1 6 ? 30.493 19.939 40.383 1.00 43.98 5 LEU B CA 1
ATOM 1295 C C . LEU B 1 6 ? 29.138 20.473 40.815 1.00 43.90 5 LEU B C 1
ATOM 1296 O O . LEU B 1 6 ? 28.377 20.930 39.992 1.00 41.76 5 LEU B O 1
ATOM 1301 N N . SER B 1 7 ? 28.832 20.363 42.100 1.00 42.78 6 SER B N 1
ATOM 1302 C CA . SER B 1 7 ? 27.717 21.096 42.679 1.00 43.68 6 SER B CA 1
ATOM 1303 C C . SER B 1 7 ? 28.212 22.264 43.546 1.00 42.13 6 SER B C 1
ATOM 1304 O O . SER B 1 7 ? 29.159 22.082 44.339 1.00 42.82 6 SER B O 1
ATOM 1307 N N . VAL B 1 8 ? 27.586 23.436 43.409 1.00 40.22 7 VAL B N 1
ATOM 1308 C CA . VAL B 1 8 ? 28.013 24.662 44.093 1.00 39.24 7 VAL B CA 1
ATOM 1309 C C . VAL B 1 8 ? 26.810 25.309 44.779 1.00 38.78 7 VAL B C 1
ATOM 1310 O O . VAL B 1 8 ? 25.724 25.500 44.167 1.00 38.10 7 VAL B O 1
ATOM 1314 N N . LEU B 1 9 ? 26.955 25.612 46.051 1.00 38.75 8 LEU B N 1
ATOM 1315 C CA . LEU B 1 9 ? 25.965 26.447 46.735 1.00 39.23 8 LEU B CA 1
ATOM 1316 C C . LEU B 1 9 ? 26.472 27.898 46.764 1.00 39.81 8 LEU B C 1
ATOM 1317 O O . LEU B 1 9 ? 27.570 28.136 47.258 1.00 39.66 8 LEU B O 1
ATOM 1322 N N . LEU B 1 10 ? 25.672 28.853 46.304 1.00 40.84 9 LEU B N 1
ATOM 1323 C CA . LEU B 1 10 ? 26.134 30.244 46.226 1.00 43.09 9 LEU B CA 1
ATOM 1324 C C . LEU B 1 10 ? 25.064 31.287 46.561 1.00 45.09 9 LEU B C 1
ATOM 1325 O O . LEU B 1 10 ? 23.865 31.035 46.478 1.00 41.28 9 LEU B O 1
ATOM 1330 N N . GLU B 1 11 ? 25.537 32.457 46.990 1.00 47.41 10 GLU B N 1
ATOM 1331 C CA . GLU B 1 11 ? 24.656 33.577 47.344 1.00 52.66 10 GLU B CA 1
ATOM 1332 C C . GLU B 1 11 ? 24.154 34.064 46.011 1.00 55.51 10 GLU B C 1
ATOM 1333 O O . GLU B 1 11 ? 24.957 34.349 45.121 1.00 57.28 10 GLU B O 1
ATOM 1339 N N . ASN B 1 12 ? 22.835 34.132 45.870 1.00 58.28 11 ASN B N 1
ATOM 1340 C CA . ASN B 1 12 ? 22.195 34.303 44.558 1.00 60.41 11 ASN B CA 1
ATOM 1341 C C . ASN B 1 12 ? 21.896 35.716 44.089 1.00 62.44 11 ASN B C 1
ATOM 1342 O O . ASN B 1 12 ? 20.947 36.393 44.507 1.00 63.76 11 ASN B O 1
ATOM 1347 N N . GLU B 1 13 ? 22.750 36.122 43.182 1.00 63.68 12 GLU B N 1
ATOM 1348 C CA . GLU B 1 13 ? 22.648 37.340 42.462 1.00 64.16 12 GLU B CA 1
ATOM 1349 C C . GLU B 1 13 ? 23.526 36.911 41.317 1.00 63.11 12 GLU B C 1
ATOM 1350 O O . GLU B 1 13 ? 24.200 35.855 41.378 1.00 61.66 12 GLU B O 1
ATOM 1356 N N . SER B 1 14 ? 23.640 37.695 40.274 1.00 62.29 13 SER B N 1
ATOM 1357 C CA . SER B 1 14 ? 24.950 37.517 39.721 1.00 60.82 13 SER B CA 1
ATOM 1358 C C . SER B 1 14 ? 26.054 38.373 40.351 1.00 60.11 13 SER B C 1
ATOM 1359 O O . SER B 1 14 ? 26.163 38.532 41.609 1.00 62.23 13 SER B O 1
ATOM 1362 N N . GLY B 1 15 ? 26.935 38.838 39.493 1.00 57.50 14 GLY B N 1
ATOM 1363 C CA . GLY B 1 15 ? 28.285 38.842 39.892 1.00 54.90 14 GLY B CA 1
ATOM 1364 C C . GLY B 1 15 ? 28.582 37.415 40.299 1.00 51.53 14 GLY B C 1
ATOM 1365 O O . GLY B 1 15 ? 29.440 36.831 39.729 1.00 51.08 14 GLY B O 1
ATOM 1366 N N . ALA B 1 16 ? 27.850 36.857 41.280 1.00 48.76 15 ALA B N 1
ATOM 1367 C CA . ALA B 1 16 ? 28.218 35.572 41.899 1.00 45.30 15 ALA B CA 1
ATOM 1368 C C . ALA B 1 16 ? 28.249 34.420 40.874 1.00 43.40 15 ALA B C 1
ATOM 1369 O O . ALA B 1 16 ? 29.232 33.653 40.727 1.00 40.32 15 ALA B O 1
ATOM 1371 N N . LEU B 1 17 ? 27.169 34.347 40.123 1.00 41.07 16 LEU B N 1
ATOM 1372 C CA . LEU B 1 17 ? 27.061 33.343 39.065 1.00 39.75 16 LEU B CA 1
ATOM 1373 C C . LEU B 1 17 ? 28.089 33.654 37.982 1.00 37.80 16 LEU B C 1
ATOM 1374 O O . LEU B 1 17 ? 28.801 32.773 37.526 1.00 35.14 16 LEU B O 1
ATOM 1379 N N . SER B 1 18 ? 28.187 34.929 37.631 1.00 38.24 17 SER B N 1
ATOM 1380 C CA . SER B 1 18 ? 29.173 35.389 36.620 1.00 39.75 17 SER B CA 1
ATOM 1381 C C . SER B 1 18 ? 30.635 35.106 37.058 1.00 39.50 17 SER B C 1
ATOM 1382 O O . SER B 1 18 ? 31.454 34.588 36.290 1.00 39.67 17 SER B O 1
ATOM 1385 N N . ARG B 1 19 ? 30.950 35.365 38.317 1.00 39.71 18 ARG B N 1
ATOM 1386 C CA . ARG B 1 19 ? 32.281 34.996 38.862 1.00 40.93 18 ARG B CA 1
ATOM 1387 C C . ARG B 1 19 ? 32.638 33.511 38.784 1.00 39.92 18 ARG B C 1
ATOM 1388 O O . ARG B 1 19 ? 33.750 33.144 38.382 1.00 39.97 18 ARG B O 1
ATOM 1396 N N . VAL B 1 20 ? 31.691 32.640 39.155 1.00 37.99 19 VAL B N 1
ATOM 1397 C CA . VAL B 1 20 ? 31.921 31.192 39.070 1.00 37.98 19 VAL B CA 1
ATOM 1398 C C . VAL B 1 20 ? 32.138 30.787 37.624 1.00 37.74 19 VAL B C 1
ATOM 1399 O O . VAL B 1 20 ? 33.099 30.078 37.325 1.00 39.30 19 VAL B O 1
ATOM 1403 N N . ILE B 1 21 ? 31.230 31.173 36.729 1.00 37.89 20 ILE B N 1
ATOM 1404 C CA . ILE B 1 21 ? 31.356 30.728 35.328 1.00 38.25 20 ILE B CA 1
ATOM 1405 C C . ILE B 1 21 ? 32.637 31.300 34.640 1.00 39.90 20 ILE B C 1
ATOM 1406 O O . ILE B 1 21 ? 33.279 30.650 33.799 1.00 40.29 20 ILE B O 1
ATOM 1411 N N . GLY B 1 22 ? 32.972 32.513 35.027 1.00 40.41 21 GLY B N 1
ATOM 1412 C CA . GLY B 1 22 ? 34.253 33.177 34.648 1.00 42.96 21 GLY B CA 1
ATOM 1413 C C . GLY B 1 22 ? 35.525 32.395 34.932 1.00 43.32 21 GLY B C 1
ATOM 1414 O O . GLY B 1 22 ? 36.505 32.460 34.156 1.00 45.68 21 GLY B O 1
ATOM 1415 N N . LEU B 1 23 ? 35.544 31.666 36.035 1.00 44.21 22 LEU B N 1
ATOM 1416 C CA . LEU B 1 23 ? 36.665 30.780 36.356 1.00 45.85 22 LEU B CA 1
ATOM 1417 C C . LEU B 1 23 ? 36.883 29.707 35.298 1.00 46.38 22 LEU B C 1
ATOM 1418 O O . LEU B 1 23 ? 38.023 29.387 34.935 1.00 47.86 22 LEU B O 1
ATOM 1423 N N . PHE B 1 24 ? 35.786 29.210 34.737 1.00 46.32 23 PHE B N 1
ATOM 1424 C CA . PHE B 1 24 ? 35.848 28.260 33.637 1.00 46.49 23 PHE B CA 1
ATOM 1425 C C . PHE B 1 24 ? 36.229 28.911 32.296 1.00 46.94 23 PHE B C 1
ATOM 1426 O O . PHE B 1 24 ? 37.053 28.366 31.542 1.00 47.77 23 PHE B O 1
ATOM 1434 N N . SER B 1 25 ? 35.616 30.043 31.977 1.00 47.95 24 SER B N 1
ATOM 1435 C CA . SER B 1 25 ? 35.762 30.597 30.632 1.00 50.64 24 SER B CA 1
ATOM 1436 C C . SER B 1 25 ? 37.147 31.197 30.428 1.00 52.92 24 SER B C 1
ATOM 1437 O O . SER B 1 25 ? 37.691 31.171 29.313 1.00 51.08 24 SER B O 1
ATOM 1440 N N . GLN B 1 26 ? 37.701 31.753 31.499 1.00 55.62 25 GLN B N 1
ATOM 1441 C CA . GLN B 1 26 ? 39.056 32.335 31.406 1.00 57.87 25 GLN B CA 1
ATOM 1442 C C . GLN B 1 26 ? 40.143 31.268 31.129 1.00 58.89 25 GLN B C 1
ATOM 1443 O O . GLN B 1 26 ? 41.214 31.582 30.550 1.00 59.81 25 GLN B O 1
ATOM 1449 N N . ARG B 1 27 ? 39.869 30.018 31.500 1.00 59.09 26 ARG B N 1
ATOM 1450 C CA . ARG B 1 27 ? 40.724 28.904 31.107 1.00 60.27 26 ARG B CA 1
ATOM 1451 C C . ARG B 1 27 ? 40.315 28.275 29.762 1.00 60.63 26 ARG B C 1
ATOM 1452 O O . ARG B 1 27 ? 40.927 27.304 29.323 1.00 60.32 26 ARG B O 1
ATOM 1460 N N . GLY B 1 28 ? 39.288 28.831 29.118 1.00 61.00 27 GLY B N 1
ATOM 1461 C CA . GLY B 1 28 ? 38.712 28.241 27.889 1.00 61.21 27 GLY B CA 1
ATOM 1462 C C . GLY B 1 28 ? 38.225 26.802 28.078 1.00 61.55 27 GLY B C 1
ATOM 1463 O O . GLY B 1 28 ? 38.338 25.968 27.181 1.00 61.59 27 GLY B O 1
ATOM 1464 N N . TYR B 1 29 ? 37.661 26.526 29.252 1.00 61.25 28 TYR B N 1
ATOM 1465 C CA . TYR B 1 29 ? 37.322 25.160 29.662 1.00 60.92 28 TYR B CA 1
ATOM 1466 C C . TYR B 1 29 ? 35.870 24.881 29.232 1.00 60.26 28 TYR B C 1
ATOM 1467 O O . TYR B 1 29 ? 34.966 25.691 29.495 1.00 59.70 28 TYR B O 1
ATOM 1476 N N . ASN B 1 30 ? 35.674 23.754 28.554 1.00 58.87 29 ASN B N 1
ATOM 1477 C CA . ASN B 1 30 ? 34.339 23.308 28.078 1.00 57.32 29 ASN B CA 1
ATOM 1478 C C . ASN B 1 30 ? 33.317 23.122 29.231 1.00 53.43 29 ASN B C 1
ATOM 1479 O O . ASN B 1 30 ? 33.570 22.354 30.182 1.00 54.49 29 ASN B O 1
ATOM 1484 N N . ILE B 1 31 ? 32.201 23.852 29.175 1.00 49.12 30 ILE B N 1
ATOM 1485 C CA . ILE B 1 31 ? 31.017 23.534 30.025 1.00 45.58 30 ILE B CA 1
ATOM 1486 C C . ILE B 1 31 ? 29.977 22.849 29.147 1.00 42.86 30 ILE B C 1
ATOM 1487 O O . ILE B 1 31 ? 29.521 23.437 28.165 1.00 42.91 30 ILE B O 1
ATOM 1492 N N . GLU B 1 32 ? 29.608 21.618 29.471 1.00 40.44 31 GLU B N 1
ATOM 1493 C CA . GLU B 1 32 ? 28.638 20.893 28.653 1.00 39.76 31 GLU B CA 1
ATOM 1494 C C . GLU B 1 32 ? 27.231 21.296 29.080 1.00 36.93 31 GLU B C 1
ATOM 1495 O O . GLU B 1 32 ? 26.376 21.570 28.253 1.00 37.33 31 GLU B O 1
ATOM 1501 N N . SER B 1 33 ? 26.999 21.309 30.385 1.00 33.30 32 SER B N 1
ATOM 1502 C CA . SER B 1 33 ? 25.667 21.702 30.885 1.00 32.68 32 SER B CA 1
ATOM 1503 C C . SER B 1 33 ? 25.792 22.490 32.186 1.00 31.71 32 SER B C 1
ATOM 1504 O O . SER B 1 33 ? 26.764 22.344 32.959 1.00 32.90 32 SER B O 1
ATOM 1507 N N . LEU B 1 34 ? 24.784 23.288 32.464 1.00 31.04 33 LEU B N 1
ATOM 1508 C CA . LEU B 1 34 ? 24.698 24.051 33.683 1.00 31.39 33 LEU B CA 1
ATOM 1509 C C . LEU B 1 34 ? 23.229 24.174 34.109 1.00 31.15 33 LEU B C 1
ATOM 1510 O O . LEU B 1 34 ? 22.375 24.489 33.253 1.00 30.40 33 LEU B O 1
ATOM 1515 N N . THR B 1 35 ? 22.952 23.850 35.378 1.00 30.56 34 THR B N 1
ATOM 1516 C CA . THR B 1 35 ? 21.665 24.149 36.014 1.00 32.94 34 THR B CA 1
ATOM 1517 C C . THR B 1 35 ? 21.865 24.988 37.257 1.00 32.99 34 THR B C 1
ATOM 1518 O O . THR B 1 35 ? 22.795 24.741 38.078 1.00 32.99 34 THR B O 1
ATOM 1522 N N . VAL B 1 36 ? 20.980 25.960 37.432 1.00 32.49 35 VAL B N 1
ATOM 1523 C CA . VAL B 1 36 ? 20.939 26.759 38.665 1.00 34.58 35 VAL B CA 1
ATOM 1524 C C . VAL B 1 36 ? 19.484 26.980 39.101 1.00 33.21 35 VAL B C 1
ATOM 1525 O O . VAL B 1 36 ? 18.614 27.306 38.267 1.00 32.83 35 VAL B O 1
ATOM 1529 N N . ALA B 1 37 ? 19.204 26.693 40.357 1.00 34.93 36 ALA B N 1
ATOM 1530 C CA . ALA B 1 37 ? 17.866 26.853 40.914 1.00 37.40 36 ALA B CA 1
ATOM 1531 C C . ALA B 1 37 ? 17.877 27.404 42.354 1.00 38.47 36 ALA B C 1
ATOM 1532 O O . ALA B 1 37 ? 18.842 27.218 43.060 1.00 39.88 36 ALA B O 1
ATOM 1534 N N . PRO B 1 38 ? 16.766 28.051 42.791 1.00 41.06 37 PRO B N 1
ATOM 1535 C CA . PRO B 1 38 ? 16.606 28.474 44.182 1.00 43.37 37 PRO B CA 1
ATOM 1536 C C . PRO B 1 38 ? 16.547 27.315 45.153 1.00 45.59 37 PRO B C 1
ATOM 1537 O O . PRO B 1 38 ? 16.235 26.194 44.749 1.00 44.81 37 PRO B O 1
ATOM 1541 N N . THR B 1 39 ? 16.961 27.554 46.400 1.00 48.58 38 THR B N 1
ATOM 1542 C CA . THR B 1 39 ? 16.951 26.536 47.449 1.00 51.49 38 THR B CA 1
ATOM 1543 C C . THR B 1 39 ? 15.894 26.943 48.466 1.00 54.38 38 THR B C 1
ATOM 1544 O O . THR B 1 39 ? 15.230 27.962 48.294 1.00 53.15 38 THR B O 1
ATOM 1548 N N . ASP B 1 40 ? 15.754 26.141 49.522 1.00 58.50 39 ASP B N 1
ATOM 1549 C CA . ASP B 1 40 ? 14.979 26.536 50.723 1.00 62.58 39 ASP B CA 1
ATOM 1550 C C . ASP B 1 40 ? 15.206 28.009 51.060 1.00 64.39 39 ASP B C 1
ATOM 1551 O O . ASP B 1 40 ? 14.260 28.809 51.199 1.00 65.78 39 ASP B O 1
ATOM 1556 N N . ASP B 1 41 ? 16.485 28.340 51.191 1.00 65.97 40 ASP B N 1
ATOM 1557 C CA . ASP B 1 41 ? 16.934 29.692 51.591 1.00 66.73 40 ASP B CA 1
ATOM 1558 C C . ASP B 1 41 ? 16.753 30.710 50.458 1.00 66.74 40 ASP B C 1
ATOM 1559 O O . ASP B 1 41 ? 17.340 30.564 49.376 1.00 66.30 40 ASP B O 1
ATOM 1564 N N . PRO B 1 42 ? 15.941 31.760 50.694 1.00 66.69 41 PRO B N 1
ATOM 1565 C CA . PRO B 1 42 ? 15.647 32.735 49.612 1.00 65.78 41 PRO B CA 1
ATOM 1566 C C . PRO B 1 42 ? 16.883 33.487 49.095 1.00 64.16 41 PRO B C 1
ATOM 1567 O O . PRO B 1 42 ? 16.837 34.166 48.067 1.00 64.50 41 PRO B O 1
ATOM 1571 N N . THR B 1 43 ? 17.977 33.366 49.821 1.00 61.54 42 THR B N 1
ATOM 1572 C CA . THR B 1 43 ? 19.208 34.076 49.475 1.00 59.40 42 THR B CA 1
ATOM 1573 C C . THR B 1 43 ? 20.268 33.206 48.746 1.00 55.78 42 THR B C 1
ATOM 1574 O O . THR B 1 43 ? 21.295 33.723 48.282 1.00 53.83 42 THR B O 1
ATOM 1578 N N . LEU B 1 44 ? 20.000 31.907 48.683 1.00 52.05 43 LEU B N 1
ATOM 1579 C CA . LEU B 1 44 ? 20.971 30.910 48.192 1.00 49.22 43 LEU B CA 1
ATOM 1580 C C . LEU B 1 44 ? 20.441 30.125 46.976 1.00 46.71 43 LEU B C 1
ATOM 1581 O O . LEU B 1 44 ? 19.255 29.812 46.932 1.00 47.02 43 LEU B O 1
ATOM 1586 N N . SER B 1 45 ? 21.327 29.886 46.005 1.00 42.18 44 SER B N 1
ATOM 1587 C CA . SER B 1 45 ? 21.051 29.045 44.791 1.00 41.78 44 SER B CA 1
ATOM 1588 C C . SER B 1 45 ? 21.949 27.851 44.796 1.00 40.17 44 SER B C 1
ATOM 1589 O O . SER B 1 45 ? 23.082 27.889 45.368 1.00 38.46 44 SER B O 1
ATOM 1592 N N . ARG B 1 46 ? 21.497 26.783 44.149 1.00 38.79 45 ARG B N 1
ATOM 1593 C CA . ARG B 1 46 ? 22.328 25.613 43.942 1.00 40.04 45 ARG B CA 1
ATOM 1594 C C . ARG B 1 46 ? 22.554 25.442 42.461 1.00 39.41 45 ARG B C 1
ATOM 1595 O O . ARG B 1 46 ? 21.610 25.402 41.639 1.00 37.62 45 ARG B O 1
ATOM 1603 N N . MET B 1 47 ? 23.817 25.361 42.128 1.00 37.66 46 MET B N 1
ATOM 1604 C CA . MET B 1 47 ? 24.243 25.208 40.746 1.00 37.87 46 MET B CA 1
ATOM 1605 C C . MET B 1 47 ? 24.865 23.832 40.574 1.00 36.64 46 MET B C 1
ATOM 1606 O O . MET B 1 47 ? 25.634 23.366 41.454 1.00 38.43 46 MET B O 1
ATOM 1611 N N . THR B 1 48 ? 24.622 23.202 39.436 1.00 34.25 47 THR B N 1
ATOM 1612 C CA . THR B 1 48 ? 25.341 21.940 39.071 1.00 34.10 47 THR B CA 1
ATOM 1613 C C . THR B 1 48 ? 25.933 22.115 37.678 1.00 34.33 47 THR B C 1
ATOM 1614 O O . THR B 1 48 ? 25.232 22.478 36.723 1.00 33.41 47 THR B O 1
ATOM 1618 N N . ILE B 1 49 ? 27.240 21.906 37.557 1.00 35.59 48 ILE B N 1
ATOM 1619 C CA . ILE B 1 49 ? 27.963 22.141 36.307 1.00 36.92 48 ILE B CA 1
ATOM 1620 C C . ILE B 1 49 ? 28.619 20.856 35.837 1.00 37.66 48 ILE B C 1
ATOM 1621 O O . ILE B 1 49 ? 29.255 20.143 36.631 1.00 37.35 48 ILE B O 1
ATOM 1626 N N . GLN B 1 50 ? 28.488 20.573 34.559 1.00 37.92 49 GLN B N 1
ATOM 1627 C CA . GLN B 1 50 ? 29.066 19.369 33.958 1.00 40.37 49 GLN B CA 1
ATOM 1628 C C . GLN B 1 50 ? 30.072 19.790 32.900 1.00 42.26 49 GLN B C 1
ATOM 1629 O O . GLN B 1 50 ? 29.750 20.492 31.976 1.00 39.31 49 GLN B O 1
ATOM 1635 N N . THR B 1 51 ? 31.311 19.324 33.043 1.00 47.99 50 THR B N 1
ATOM 1636 C CA . THR B 1 51 ? 32.383 19.754 32.158 1.00 52.19 50 THR B CA 1
ATOM 1637 C C . THR B 1 51 ? 33.125 18.527 31.643 1.00 55.98 50 THR B C 1
ATOM 1638 O O . THR B 1 51 ? 33.203 17.493 32.340 1.00 54.76 50 THR B O 1
ATOM 1642 N N . VAL B 1 52 ? 33.652 18.652 30.425 1.00 60.49 51 VAL B N 1
ATOM 1643 C CA . VAL B 1 52 ? 34.587 17.643 29.892 1.00 64.91 51 VAL B CA 1
ATOM 1644 C C . VAL B 1 52 ? 35.970 18.291 29.801 1.00 67.65 51 VAL B C 1
ATOM 1645 O O . VAL B 1 52 ? 36.176 19.236 29.039 1.00 68.54 51 VAL B O 1
ATOM 1649 N N . GLY B 1 53 ? 36.892 17.796 30.621 1.00 70.93 52 GLY B N 1
ATOM 1650 C CA . GLY B 1 53 ? 38.269 18.295 30.647 1.00 73.36 52 GLY B CA 1
ATOM 1651 C C . GLY B 1 53 ? 39.269 17.151 30.723 1.00 75.88 52 GLY B C 1
ATOM 1652 O O . GLY B 1 53 ? 38.857 16.002 30.927 1.00 76.29 52 GLY B O 1
ATOM 1653 N N . ASP B 1 54 ? 40.577 17.402 30.646 1.00 78.26 53 ASP B N 1
ATOM 1654 C CA . ASP B 1 54 ? 41.287 18.612 31.090 1.00 80.00 53 ASP B CA 1
ATOM 1655 C C . ASP B 1 54 ? 41.532 18.359 32.580 1.00 80.80 53 ASP B C 1
ATOM 1656 O O . ASP B 1 54 ? 41.639 19.265 33.408 1.00 81.16 53 ASP B O 1
ATOM 1661 N N . GLU B 1 55 ? 41.582 17.064 32.864 1.00 81.72 54 GLU B N 1
ATOM 1662 C CA . GLU B 1 55 ? 42.039 16.447 34.123 1.00 82.49 54 GLU B CA 1
ATOM 1663 C C . GLU B 1 55 ? 42.285 17.395 35.293 1.00 82.32 54 GLU B C 1
ATOM 1664 O O . GLU B 1 55 ? 41.388 17.662 36.084 1.00 82.12 54 GLU B O 1
ATOM 1670 N N . LYS B 1 56 ? 43.506 17.906 35.368 1.00 82.02 55 LYS B N 1
ATOM 1671 C CA . LYS B 1 56 ? 43.995 18.604 36.551 1.00 81.92 55 LYS B CA 1
ATOM 1672 C C . LYS B 1 56 ? 43.718 20.097 36.486 1.00 81.28 55 LYS B C 1
ATOM 1673 O O . LYS B 1 56 ? 43.803 20.791 37.501 1.00 81.44 55 LYS B O 1
ATOM 1679 N N . VAL B 1 57 ? 43.364 20.584 35.298 1.00 80.31 56 VAL B N 1
ATOM 1680 C CA . VAL B 1 57 ? 42.927 21.984 35.150 1.00 79.49 56 VAL B CA 1
ATOM 1681 C C . VAL B 1 57 ? 41.642 22.222 35.986 1.00 78.42 56 VAL B C 1
ATOM 1682 O O . VAL B 1 57 ? 41.496 23.253 36.644 1.00 77.78 56 VAL B O 1
ATOM 1686 N N . LEU B 1 58 ? 40.746 21.239 35.970 1.00 77.41 57 LEU B N 1
ATOM 1687 C CA . LEU B 1 58 ? 39.532 21.249 36.810 1.00 76.82 57 LEU B CA 1
ATOM 1688 C C . LEU B 1 58 ? 39.851 21.373 38.309 1.00 76.10 57 LEU B C 1
ATOM 1689 O O . LEU B 1 58 ? 39.085 21.998 39.054 1.00 75.35 57 LEU B O 1
ATOM 1694 N N . GLU B 1 59 ? 40.984 20.801 38.735 1.00 75.37 58 GLU B N 1
ATOM 1695 C CA . GLU B 1 59 ? 41.386 20.810 40.173 1.00 74.97 58 GLU B CA 1
ATOM 1696 C C . GLU B 1 59 ? 41.745 22.217 40.610 1.00 73.38 58 GLU B C 1
ATOM 1697 O O . GLU B 1 59 ? 41.388 22.658 41.710 1.00 72.63 58 GLU B O 1
ATOM 1703 N N . GLN B 1 60 ? 42.455 22.890 39.712 1.00 71.75 59 GLN B N 1
ATOM 1704 C CA . GLN B 1 60 ? 42.823 24.310 39.845 1.00 71.03 59 GLN B CA 1
ATOM 1705 C C . GLN B 1 60 ? 41.626 25.255 39.818 1.00 68.95 59 GLN B C 1
ATOM 1706 O O . GLN B 1 60 ? 41.608 26.245 40.532 1.00 68.70 59 GLN B O 1
ATOM 1712 N N . ILE B 1 61 ? 40.647 24.954 38.971 1.00 67.08 60 ILE B N 1
ATOM 1713 C CA . ILE B 1 61 ? 39.357 25.670 38.993 1.00 65.80 60 ILE B CA 1
ATOM 1714 C C . ILE B 1 61 ? 38.644 25.491 40.347 1.00 65.03 60 ILE B C 1
ATOM 1715 O O . ILE B 1 61 ? 38.152 26.447 40.937 1.00 64.11 60 ILE B O 1
ATOM 1720 N N . GLU B 1 62 ? 38.622 24.269 40.854 1.00 64.80 61 GLU B N 1
ATOM 1721 C CA . GLU B 1 62 ? 37.902 23.982 42.101 1.00 64.76 61 GLU B CA 1
ATOM 1722 C C . GLU B 1 62 ? 38.517 24.605 43.374 1.00 64.17 61 GLU B C 1
ATOM 1723 O O . GLU B 1 62 ? 37.799 25.149 44.212 1.00 63.82 61 GLU B O 1
ATOM 1729 N N . LYS B 1 63 ? 39.831 24.527 43.539 1.00 63.20 62 LYS B N 1
ATOM 1730 C CA . LYS B 1 63 ? 40.439 25.259 44.645 1.00 63.27 62 LYS B CA 1
ATOM 1731 C C . LYS B 1 63 ? 40.159 26.738 44.499 1.00 61.09 62 LYS B C 1
ATOM 1732 O O . LYS B 1 63 ? 39.990 27.439 45.494 1.00 60.93 62 LYS B O 1
ATOM 1738 N N . GLN B 1 64 ? 40.089 27.203 43.257 1.00 58.26 63 GLN B N 1
ATOM 1739 C CA . GLN B 1 64 ? 39.786 28.611 43.001 1.00 55.97 63 GLN B CA 1
ATOM 1740 C C . GLN B 1 64 ? 38.350 28.951 43.394 1.00 52.79 63 GLN B C 1
ATOM 1741 O O . GLN B 1 64 ? 38.082 30.070 43.829 1.00 50.46 63 GLN B O 1
ATOM 1747 N N . LEU B 1 65 ? 37.455 27.967 43.218 1.00 50.37 64 LEU B N 1
ATOM 1748 C CA . LEU B 1 65 ? 36.038 28.089 43.631 1.00 47.91 64 LEU B CA 1
ATOM 1749 C C . LEU B 1 65 ? 35.932 28.302 45.122 1.00 45.90 64 LEU B C 1
ATOM 1750 O O . LEU B 1 65 ? 35.176 29.150 45.578 1.00 42.19 64 LEU B O 1
ATOM 1755 N N . HIS B 1 66 ? 36.702 27.514 45.883 1.00 44.99 65 HIS B N 1
ATOM 1756 C CA . HIS B 1 66 ? 36.748 27.694 47.357 1.00 45.64 65 HIS B CA 1
ATOM 1757 C C . HIS B 1 66 ? 37.228 29.054 47.828 1.00 45.54 65 HIS B C 1
ATOM 1758 O O . HIS B 1 66 ? 36.893 29.467 48.913 1.00 46.07 65 HIS B O 1
ATOM 1765 N N . LYS B 1 67 ? 37.969 29.764 46.989 1.00 45.63 66 LYS B N 1
ATOM 1766 C CA . LYS B 1 67 ? 38.443 31.101 47.326 1.00 45.95 66 LYS B CA 1
ATOM 1767 C C . LYS B 1 67 ? 37.386 32.194 47.113 1.00 44.01 66 LYS B C 1
ATOM 1768 O O . LYS B 1 67 ? 37.516 33.290 47.642 1.00 43.84 66 LYS B O 1
ATOM 1774 N N . LEU B 1 68 ? 36.299 31.888 46.387 1.00 41.17 67 LEU B N 1
ATOM 1775 C CA . LEU B 1 68 ? 35.332 32.902 46.062 1.00 39.56 67 LEU B CA 1
ATOM 1776 C C . LEU B 1 68 ? 34.457 33.244 47.233 1.00 38.49 67 LEU B C 1
ATOM 1777 O O . LEU B 1 68 ? 33.854 32.379 47.860 1.00 37.20 67 LEU B O 1
ATOM 1782 N N . VAL B 1 69 ? 34.353 34.530 47.504 1.00 38.70 68 VAL B N 1
ATOM 1783 C CA . VAL B 1 69 ? 33.584 35.006 48.643 1.00 41.17 68 VAL B CA 1
ATOM 1784 C C . VAL B 1 69 ? 32.069 34.644 48.545 1.00 42.64 68 VAL B C 1
ATOM 1785 O O . VAL B 1 69 ? 31.427 34.369 49.542 1.00 43.99 68 VAL B O 1
ATOM 1789 N N . ASP B 1 70 ? 31.514 34.577 47.347 1.00 42.30 69 ASP B N 1
ATOM 1790 C CA . ASP B 1 70 ? 30.055 34.285 47.262 1.00 43.17 69 ASP B CA 1
ATOM 1791 C C . ASP B 1 70 ? 29.718 32.784 47.232 1.00 41.89 69 ASP B C 1
ATOM 1792 O O . ASP B 1 70 ? 28.539 32.442 47.109 1.00 42.25 69 ASP B O 1
ATOM 1797 N N . VAL B 1 71 ? 30.720 31.915 47.251 1.00 38.94 70 VAL B N 1
ATOM 1798 C CA . VAL B 1 71 ? 30.536 30.476 47.216 1.00 39.08 70 VAL B CA 1
ATOM 1799 C C . VAL B 1 71 ? 30.505 29.958 48.641 1.00 40.21 70 VAL B C 1
ATOM 1800 O O . VAL B 1 71 ? 31.415 30.259 49.418 1.00 40.71 70 VAL B O 1
ATOM 1804 N N . LEU B 1 72 ? 29.463 29.213 49.007 1.00 39.91 71 LEU B N 1
ATOM 1805 C CA . LEU B 1 72 ? 29.364 28.634 50.364 1.00 42.02 71 LEU B CA 1
ATOM 1806 C C . LEU B 1 72 ? 29.926 27.219 50.447 1.00 42.41 71 LEU B C 1
ATOM 1807 O O . LEU B 1 72 ? 30.533 26.844 51.445 1.00 43.11 71 LEU B O 1
ATOM 1812 N N . ARG B 1 73 ? 29.650 26.397 49.443 1.00 42.71 72 ARG B N 1
ATOM 1813 C CA . ARG B 1 73 ? 30.115 25.002 49.420 1.00 44.16 72 ARG B CA 1
ATOM 1814 C C . ARG B 1 73 ? 30.288 24.511 47.998 1.00 43.40 72 ARG B C 1
ATOM 1815 O O . ARG B 1 73 ? 29.588 24.983 47.093 1.00 39.72 72 ARG B O 1
ATOM 1823 N N . VAL B 1 74 ? 31.173 23.537 47.834 1.00 45.13 73 VAL B N 1
ATOM 1824 C CA . VAL B 1 74 ? 31.525 22.959 46.530 1.00 47.70 73 VAL B CA 1
ATOM 1825 C C . VAL B 1 74 ? 31.632 21.439 46.698 1.00 50.14 73 VAL B C 1
ATOM 1826 O O . VAL B 1 74 ? 32.243 20.974 47.661 1.00 50.39 73 VAL B O 1
ATOM 1830 N N . SER B 1 75 ? 31.019 20.664 45.812 1.00 52.45 74 SER B N 1
ATOM 1831 C CA . SER B 1 75 ? 31.171 19.204 45.865 1.00 55.28 74 SER B CA 1
ATOM 1832 C C . SER B 1 75 ? 31.337 18.603 44.488 1.00 57.08 74 SER B C 1
ATOM 1833 O O . SER B 1 75 ? 30.725 19.044 43.536 1.00 55.40 74 SER B O 1
ATOM 1836 N N . GLU B 1 76 ? 32.163 17.562 44.404 1.00 60.11 75 GLU B N 1
ATOM 1837 C CA . GLU B 1 76 ? 32.239 16.739 43.219 1.00 63.03 75 GLU B CA 1
ATOM 1838 C C . GLU B 1 76 ? 31.213 15.618 43.378 1.00 65.35 75 GLU B C 1
ATOM 1839 O O . GLU B 1 76 ? 31.232 14.890 44.358 1.00 65.17 75 GLU B O 1
ATOM 1845 N N . LEU B 1 77 ? 30.298 15.510 42.430 1.00 68.03 76 LEU B N 1
ATOM 1846 C CA . LEU B 1 77 ? 29.324 14.399 42.424 1.00 70.33 76 LEU B CA 1
ATOM 1847 C C . LEU B 1 77 ? 29.979 13.053 42.095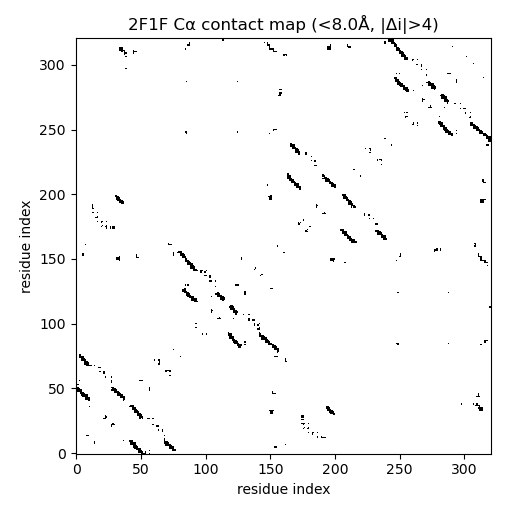 1.00 71.94 76 LEU B C 1
ATOM 1848 O O . LEU B 1 77 ? 29.709 12.027 42.759 1.00 72.54 76 LEU B O 1
ATOM 1853 N N . GLY B 1 78 ? 30.860 13.065 41.097 1.00 73.67 77 GLY B N 1
ATOM 1854 C CA . GLY B 1 78 ? 31.674 11.867 40.742 1.00 74.72 77 GLY B CA 1
ATOM 1855 C C . GLY B 1 78 ? 32.710 11.451 41.794 1.00 75.52 77 GLY B C 1
ATOM 1856 O O . GLY B 1 78 ? 33.863 11.098 41.477 1.00 76.03 77 GLY B O 1
ATOM 1857 N N . GLN B 1 79 ? 32.287 11.512 43.049 1.00 75.62 78 GLN B N 1
ATOM 1858 C CA . GLN B 1 79 ? 33.025 10.945 44.171 1.00 75.58 78 GLN B CA 1
ATOM 1859 C C . GLN B 1 79 ? 32.137 9.992 44.973 1.00 74.27 78 GLN B C 1
ATOM 1860 O O . GLN B 1 79 ? 32.584 9.389 45.956 1.00 74.43 78 GLN B O 1
ATOM 1866 N N . GLY B 1 80 ? 30.875 9.890 44.551 1.00 72.35 79 GLY B N 1
ATOM 1867 C CA . GLY B 1 80 ? 29.990 8.770 44.937 1.00 70.00 79 GLY B CA 1
ATOM 1868 C C . GLY B 1 80 ? 29.967 7.750 43.813 1.00 67.09 79 GLY B C 1
ATOM 1869 O O . GLY B 1 80 ? 30.429 8.071 42.718 1.00 67.87 79 GLY B O 1
ATOM 1870 N N . ALA B 1 81 ? 29.359 6.573 43.987 1.00 63.86 80 ALA B N 1
ATOM 1871 C CA . ALA B 1 81 ? 28.294 6.298 44.971 1.00 59.97 80 ALA B CA 1
ATOM 1872 C C . ALA B 1 81 ? 27.295 7.467 44.884 1.00 56.80 80 ALA B C 1
ATOM 1873 O O . ALA B 1 81 ? 27.137 8.283 45.799 1.00 54.68 80 ALA B O 1
ATOM 1875 N N . HIS B 1 82 ? 26.649 7.560 43.738 1.00 52.96 81 HIS B N 1
ATOM 1876 C CA . HIS B 1 82 ? 25.743 8.693 43.525 1.00 49.99 81 HIS B CA 1
ATOM 1877 C C . HIS B 1 82 ? 24.644 8.384 42.514 1.00 46.85 81 HIS B C 1
ATOM 1878 O O . HIS B 1 82 ? 24.721 7.392 41.765 1.00 46.97 81 HIS B O 1
ATOM 1885 N N . VAL B 1 83 ? 23.610 9.224 42.525 1.00 41.58 82 VAL B N 1
ATOM 1886 C CA . VAL B 1 83 ? 22.601 9.182 41.448 1.00 39.53 82 VAL B CA 1
ATOM 1887 C C . VAL B 1 83 ? 22.628 10.523 40.667 1.00 36.86 82 VAL B C 1
ATOM 1888 O O . VAL B 1 83 ? 22.743 11.570 41.271 1.00 35.42 82 VAL B O 1
ATOM 1892 N N . GLU B 1 84 ? 22.514 10.494 39.345 1.00 34.58 83 GLU B N 1
ATOM 1893 C CA . GLU B 1 84 ? 22.520 11.730 38.530 1.00 34.99 83 GLU B CA 1
ATOM 1894 C C . GLU B 1 84 ? 21.377 11.598 37.534 1.00 32.80 83 GLU B C 1
ATOM 1895 O O . GLU B 1 84 ? 21.222 10.550 36.912 1.00 33.53 83 GLU B O 1
ATOM 1901 N N . ARG B 1 85 ? 20.575 12.640 37.407 1.00 27.94 84 ARG B N 1
ATOM 1902 C CA . ARG B 1 85 ? 19.401 12.594 36.512 1.00 26.91 84 ARG B CA 1
ATOM 1903 C C . ARG B 1 85 ? 19.248 13.917 35.772 1.00 27.29 84 ARG B C 1
ATOM 1904 O O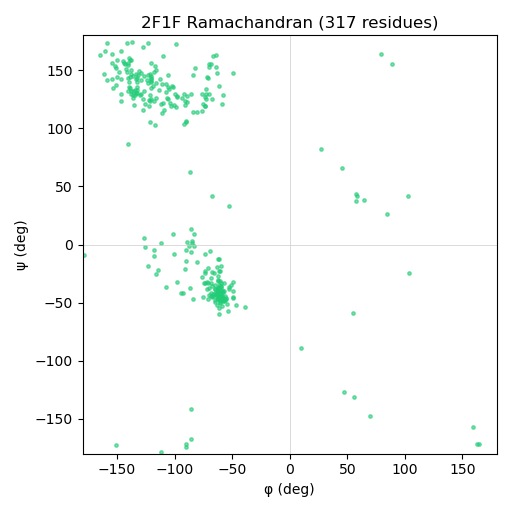 . ARG B 1 85 ? 19.837 14.965 36.126 1.00 27.77 84 ARG B O 1
ATOM 1912 N N . GLU B 1 86 ? 18.509 13.849 34.693 1.00 26.19 85 GLU B N 1
ATOM 1913 C CA . GLU B 1 86 ? 18.252 14.952 33.839 1.00 26.11 85 GLU B CA 1
ATOM 1914 C C . GLU B 1 86 ? 16.813 14.829 33.287 1.00 25.27 85 GLU B C 1
ATOM 1915 O O . GLU B 1 86 ? 16.240 13.737 33.249 1.00 23.21 85 GLU B O 1
ATOM 1921 N N . ILE B 1 87 ? 16.246 15.940 32.858 1.00 25.46 86 ILE B N 1
ATOM 1922 C CA . ILE B 1 87 ? 14.960 15.954 32.117 1.00 23.96 86 ILE B CA 1
ATOM 1923 C C . ILE B 1 87 ? 15.135 16.647 30.744 1.00 24.11 86 ILE B C 1
ATOM 1924 O O . ILE B 1 87 ? 15.902 17.646 30.628 1.00 24.26 86 ILE B O 1
ATOM 1929 N N . MET B 1 88 ? 14.404 16.161 29.744 1.00 22.20 87 MET B N 1
ATOM 1930 C CA . MET B 1 88 ? 14.390 16.749 28.436 1.00 22.43 87 MET B CA 1
ATOM 1931 C C . MET B 1 88 ? 12.966 16.833 27.916 1.00 23.73 87 MET B C 1
ATOM 1932 O O . MET B 1 88 ? 12.176 15.892 28.108 1.00 22.14 87 MET B O 1
ATOM 1937 N N . LEU B 1 89 ? 12.725 17.909 27.177 1.00 21.48 88 LEU B N 1
ATOM 1938 C CA . LEU B 1 89 ? 11.563 18.103 26.336 1.00 22.11 88 LEU B CA 1
ATOM 1939 C C . LEU B 1 89 ? 12.032 18.075 24.909 1.00 23.59 88 LEU B C 1
ATOM 1940 O O . LEU B 1 89 ? 12.907 18.845 24.530 1.00 25.50 88 LEU B O 1
ATOM 1945 N N . VAL B 1 90 ? 11.501 17.152 24.139 1.00 22.64 89 VAL B N 1
ATOM 1946 C CA . VAL B 1 90 ? 11.851 16.979 22.729 1.00 22.73 89 VAL B CA 1
ATOM 1947 C C . VAL B 1 90 ? 10.632 17.013 21.796 1.00 25.06 89 VAL B C 1
ATOM 1948 O O . VAL B 1 90 ? 9.676 16.186 21.956 1.00 24.14 89 VAL B O 1
ATOM 1952 N N . LYS B 1 91 ? 10.657 17.981 20.856 1.00 24.65 90 LYS B N 1
ATOM 1953 C CA . LYS B 1 91 ? 9.555 18.160 19.901 1.00 24.98 90 LYS B CA 1
ATOM 1954 C C . LYS B 1 91 ? 9.976 17.459 18.631 1.00 25.28 90 LYS B C 1
ATOM 1955 O O . LYS B 1 91 ? 11.074 17.742 18.074 1.00 24.43 90 LYS B O 1
ATOM 1961 N N . ILE B 1 92 ? 9.105 16.580 18.122 1.00 24.91 91 ILE B N 1
ATOM 1962 C CA . ILE B 1 92 ? 9.433 15.670 17.010 1.00 26.64 91 ILE B CA 1
ATOM 1963 C C . ILE B 1 92 ? 8.333 15.692 15.943 1.00 27.79 91 ILE B C 1
ATOM 1964 O O . ILE B 1 92 ? 7.133 15.578 16.249 1.00 27.51 91 ILE B O 1
ATOM 1969 N N . GLN B 1 93 ? 8.766 15.813 14.693 1.00 29.11 92 GLN B N 1
ATOM 1970 C CA . GLN B 1 93 ? 7.894 15.679 13.542 1.00 33.13 92 GLN B CA 1
ATOM 1971 C C . GLN B 1 93 ? 7.459 14.235 13.490 1.00 35.08 92 GLN B C 1
ATOM 1972 O O . GLN B 1 93 ? 8.297 13.304 13.435 1.00 37.97 92 GLN B O 1
ATOM 1978 N N . ALA B 1 94 ? 6.172 14.033 13.473 1.00 33.85 93 ALA B N 1
ATOM 1979 C CA . ALA B 1 94 ? 5.560 12.736 13.847 1.00 35.82 93 ALA B CA 1
ATOM 1980 C C . ALA B 1 94 ? 4.408 12.541 12.851 1.00 36.88 93 ALA B C 1
ATOM 1981 O O . ALA B 1 94 ? 3.307 12.909 13.164 1.00 35.41 93 ALA B O 1
ATOM 1983 N N . SER B 1 95 ? 4.726 11.968 11.681 1.00 37.71 94 SER B N 1
ATOM 1984 C CA . SER B 1 95 ? 3.770 11.612 10.624 1.00 39.65 94 SER B CA 1
ATOM 1985 C C . SER B 1 95 ? 4.001 10.181 10.123 1.00 40.02 94 SER B C 1
ATOM 1986 O O . SER B 1 95 ? 5.141 9.665 10.118 1.00 40.76 94 SER B O 1
ATOM 1989 N N . GLY B 1 96 ? 2.911 9.535 9.773 1.00 40.52 95 GLY B N 1
ATOM 1990 C CA . GLY B 1 96 ? 2.905 8.146 9.279 1.00 40.64 95 GLY B CA 1
ATOM 1991 C C . GLY B 1 96 ? 3.727 7.146 10.079 1.00 39.39 95 GLY B C 1
ATOM 1992 O O . GLY B 1 96 ? 3.515 7.013 11.266 1.00 38.95 95 GLY B O 1
ATOM 1993 N N . TYR B 1 97 ? 4.625 6.409 9.425 1.00 39.88 96 TYR B N 1
ATOM 1994 C CA . TYR B 1 97 ? 5.532 5.471 10.145 1.00 39.64 96 TYR B CA 1
ATOM 1995 C C . TYR B 1 97 ? 6.253 6.075 11.359 1.00 38.75 96 TYR B C 1
ATOM 1996 O O . TYR B 1 97 ? 6.395 5.413 12.429 1.00 38.42 96 TYR B O 1
ATOM 2005 N N . GLY B 1 98 ? 6.788 7.279 11.160 1.00 37.02 97 GLY B N 1
ATOM 2006 C CA . GLY B 1 98 ? 7.497 7.987 12.222 1.00 36.52 97 GLY B CA 1
ATOM 2007 C C . GLY B 1 98 ? 6.606 8.275 13.435 1.00 34.45 97 GLY B C 1
ATOM 2008 O O . GLY B 1 98 ? 7.111 8.332 14.579 1.00 35.95 97 GLY B O 1
ATOM 2009 N N . ARG B 1 99 ? 5.304 8.483 13.218 1.00 34.26 98 ARG B N 1
ATOM 2010 C CA . ARG B 1 99 ? 4.377 8.761 14.375 1.00 34.00 98 ARG B CA 1
ATOM 2011 C C . ARG B 1 99 ? 4.219 7.504 15.287 1.00 33.22 98 ARG B C 1
ATOM 2012 O O . ARG B 1 99 ? 4.314 7.574 16.533 1.00 30.48 98 ARG B O 1
ATOM 2020 N N . ASP B 1 100 ? 4.014 6.347 14.629 1.00 32.52 99 ASP B N 1
ATOM 2021 C CA . ASP B 1 100 ? 4.017 4.988 15.279 1.00 33.16 99 ASP B CA 1
ATOM 2022 C C . ASP B 1 100 ? 5.309 4.792 16.045 1.00 31.37 99 ASP B C 1
ATOM 2023 O O . ASP B 1 100 ? 5.342 4.433 17.249 1.00 28.28 99 ASP B O 1
ATOM 2028 N N . GLU B 1 101 ? 6.413 5.034 15.356 0.50 28.52 100 GLU B N 1
ATOM 2029 C CA . GLU B 1 101 ? 7.707 4.839 15.936 0.50 28.83 100 GLU B CA 1
ATOM 2030 C C . GLU B 1 101 ? 7.987 5.746 17.165 0.50 26.10 100 GLU B C 1
ATOM 2031 O O . GLU B 1 101 ? 8.564 5.339 18.140 0.50 20.43 100 GLU B O 1
ATOM 2041 N N . VAL B 1 102 ? 7.599 7.010 17.064 1.00 25.76 101 VAL B N 1
ATOM 2042 C CA . VAL B 1 102 ? 7.851 7.918 18.145 1.00 26.23 101 VAL B CA 1
ATOM 2043 C C . VAL B 1 102 ? 7.070 7.467 19.347 1.00 24.26 101 VAL B C 1
ATOM 2044 O O . VAL B 1 102 ? 7.562 7.476 20.493 1.00 22.77 101 VAL B O 1
ATOM 2048 N N . LYS B 1 103 ? 5.784 7.166 19.150 1.00 24.74 102 LYS B N 1
ATOM 2049 C CA . LYS B 1 103 ? 4.957 6.659 20.270 1.00 25.10 102 LYS B CA 1
ATOM 2050 C C . LYS B 1 103 ? 5.572 5.366 20.922 1.00 24.08 102 LYS B C 1
ATOM 2051 O O . LYS B 1 103 ? 5.669 5.258 22.131 1.00 23.88 102 LYS B O 1
ATOM 2057 N N . ARG B 1 104 ? 5.953 4.412 20.115 1.00 24.93 103 ARG B N 1
ATOM 2058 C CA . ARG B 1 104 ? 6.540 3.141 20.569 1.00 25.25 103 ARG B CA 1
ATOM 2059 C C . ARG B 1 104 ? 7.822 3.410 21.351 1.00 24.45 103 ARG B C 1
ATOM 2060 O O . ARG B 1 104 ? 8.039 2.841 22.410 1.00 23.22 103 ARG B O 1
ATOM 2068 N N . ASN B 1 105 ? 8.671 4.266 20.846 1.00 23.08 104 ASN B N 1
ATOM 2069 C CA . ASN B 1 105 ? 9.939 4.540 21.537 1.00 24.88 104 ASN B CA 1
ATOM 2070 C C . ASN B 1 105 ? 9.774 5.327 22.827 1.00 22.32 104 ASN B C 1
ATOM 2071 O O . ASN B 1 105 ? 10.487 5.109 23.823 1.00 24.06 104 ASN B O 1
ATOM 2076 N N . THR B 1 106 ? 8.785 6.212 22.863 1.00 21.44 105 THR B N 1
ATOM 2077 C CA . THR B 1 106 ? 8.412 6.892 24.091 1.00 23.17 105 THR B CA 1
ATOM 2078 C C . THR B 1 106 ? 7.991 5.847 25.145 1.00 22.09 105 THR B C 1
ATOM 2079 O O . THR B 1 106 ? 8.401 5.918 26.308 1.00 22.37 105 THR B O 1
ATOM 2083 N N . GLU B 1 107 ? 7.185 4.866 24.738 1.00 23.32 106 GLU B N 1
ATOM 2084 C CA . GLU B 1 107 ? 6.745 3.794 25.655 1.00 22.42 106 GLU B CA 1
ATOM 2085 C C . GLU B 1 107 ? 7.943 3.014 26.202 1.00 22.58 106 GLU B C 1
ATOM 2086 O O . GLU B 1 107 ? 8.092 2.760 27.438 1.00 23.88 106 GLU B O 1
ATOM 2092 N N . ILE B 1 108 ? 8.791 2.597 25.284 1.00 22.14 107 ILE B N 1
ATOM 2093 C CA . ILE B 1 108 ? 9.977 1.807 25.613 1.00 23.09 107 ILE B CA 1
ATOM 2094 C C . ILE B 1 108 ? 10.863 2.520 26.653 1.00 22.08 107 ILE B C 1
ATOM 2095 O O . ILE B 1 108 ? 11.344 1.901 27.647 1.00 21.66 107 ILE B O 1
ATOM 2100 N N . PHE B 1 109 ? 11.111 3.821 26.429 1.00 21.41 108 PHE B N 1
ATOM 2101 C CA . PHE B 1 109 ? 12.015 4.603 27.284 1.00 22.42 108 PHE B CA 1
ATOM 2102 C C . PHE B 1 109 ? 11.302 5.154 28.527 1.00 23.71 108 PHE B C 1
ATOM 2103 O O . PHE B 1 109 ? 11.911 5.815 29.403 1.00 24.77 108 PHE B O 1
ATOM 2111 N N . ARG B 1 110 ? 9.999 4.832 28.659 1.00 24.70 109 ARG B N 1
ATOM 2112 C CA . ARG B 1 110 ? 9.159 5.308 29.784 1.00 25.75 109 ARG B CA 1
ATOM 2113 C C . ARG B 1 110 ? 9.118 6.856 29.863 1.00 24.02 109 ARG B C 1
ATOM 2114 O O . ARG B 1 110 ? 9.088 7.440 31.004 1.00 25.65 109 ARG B O 1
ATOM 2122 N N . GLY B 1 111 ? 9.011 7.495 28.717 1.00 24.13 110 GLY B N 1
ATOM 2123 C CA . GLY B 1 111 ? 8.687 8.921 28.640 1.00 23.82 110 GLY B CA 1
ATOM 2124 C C . GLY B 1 111 ? 7.174 9.106 28.570 1.00 22.76 110 GLY B C 1
ATOM 2125 O O . GLY B 1 111 ? 6.355 8.139 28.762 1.00 22.81 110 GLY B O 1
ATOM 2126 N N . GLN B 1 112 ? 6.768 10.340 28.332 1.00 22.01 111 GLN B N 1
ATOM 2127 C CA . GLN B 1 112 ? 5.367 10.654 28.169 1.00 23.49 111 GLN B CA 1
ATOM 2128 C C . GLN B 1 112 ? 5.195 11.794 27.155 1.00 22.51 111 GLN B C 1
ATOM 2129 O O . GLN B 1 112 ? 6.027 12.709 27.081 1.00 22.62 111 GLN B O 1
ATOM 2135 N N . ILE B 1 113 ? 4.170 11.724 26.348 1.00 22.03 112 ILE B N 1
ATOM 2136 C CA . ILE B 1 113 ? 3.859 12.819 25.403 1.00 21.60 112 ILE B CA 1
ATOM 2137 C C . ILE B 1 113 ? 3.000 13.878 26.138 1.00 22.68 112 ILE B C 1
ATOM 2138 O O . ILE B 1 113 ? 1.913 13.533 26.707 1.00 24.23 112 ILE B O 1
ATOM 2143 N N . ILE B 1 114 ? 3.423 15.139 26.044 1.00 22.15 113 ILE B N 1
ATOM 2144 C CA . ILE B 1 114 ? 2.827 16.229 26.807 1.00 22.86 113 ILE B CA 1
ATOM 2145 C C . ILE B 1 114 ? 2.186 17.298 25.920 1.00 24.87 113 ILE B C 1
ATOM 2146 O O . ILE B 1 114 ? 1.527 18.237 26.432 1.00 24.81 113 ILE B O 1
ATOM 2151 N N . ASP B 1 115 ? 2.350 17.144 24.587 1.00 24.13 114 ASP B N 1
ATOM 2152 C CA . ASP B 1 115 ? 1.713 18.038 23.613 1.00 26.27 114 ASP B CA 1
ATOM 2153 C C . ASP B 1 115 ? 1.554 17.274 22.337 1.00 25.73 114 ASP B C 1
ATOM 2154 O O . ASP B 1 115 ? 2.481 16.566 21.934 1.00 25.05 114 ASP B O 1
ATOM 2159 N N . VAL B 1 116 ? 0.432 17.492 21.641 1.00 26.91 115 VAL B N 1
ATOM 2160 C CA . VAL B 1 116 ? 0.057 16.744 20.448 1.00 27.43 115 VAL B CA 1
ATOM 2161 C C . VAL B 1 116 ? -0.567 17.689 19.430 1.00 29.19 115 VAL B C 1
ATOM 2162 O O . VAL B 1 116 ? -1.524 18.456 19.759 1.00 31.74 115 VAL B O 1
ATOM 2166 N N . THR B 1 117 ? -0.106 17.580 18.200 1.00 28.14 116 THR B N 1
ATOM 2167 C CA . THR B 1 117 ? -0.859 18.093 17.027 1.00 28.35 116 THR B CA 1
ATOM 2168 C C . THR B 1 117 ? -0.936 16.910 16.044 1.00 29.79 116 THR B C 1
ATOM 2169 O O . THR B 1 117 ? -0.230 15.899 16.217 1.00 27.49 116 THR B O 1
ATOM 2173 N N . PRO B 1 118 ? -1.729 17.029 14.981 1.00 30.32 117 PRO B N 1
ATOM 2174 C CA . PRO B 1 118 ? -1.680 15.896 14.049 1.00 31.15 117 PRO B CA 1
ATOM 2175 C C . PRO B 1 118 ? -0.312 15.556 13.350 1.00 31.43 117 PRO B C 1
ATOM 2176 O O . PRO B 1 118 ? -0.179 14.475 12.765 1.00 32.80 117 PRO B O 1
ATOM 2180 N N . SER B 1 119 ? 0.685 16.441 13.428 1.00 30.37 118 SER B N 1
ATOM 2181 C CA . SER B 1 119 ? 2.028 16.161 12.874 1.00 31.22 118 SER B CA 1
ATOM 2182 C C . SER B 1 119 ? 3.233 16.335 13.820 1.00 29.65 118 SER B C 1
ATOM 2183 O O . SER B 1 119 ? 4.390 16.191 13.380 1.00 28.53 118 SER B O 1
ATOM 2186 N N . LEU B 1 120 ? 2.963 16.604 15.091 1.00 28.09 119 LEU B N 1
ATOM 2187 C CA . LEU B 1 120 ? 4.028 16.857 16.087 1.00 27.49 119 LEU B CA 1
ATOM 2188 C C . LEU B 1 120 ? 3.694 16.189 17.411 1.00 26.33 119 LEU B C 1
ATOM 2189 O O . LEU B 1 120 ? 2.524 16.276 17.880 1.00 27.01 119 LEU B O 1
ATOM 2194 N N . TYR B 1 121 ? 4.712 15.607 18.041 1.00 24.62 120 TYR B N 1
ATOM 2195 C CA . TYR B 1 121 ? 4.645 15.223 19.443 1.00 24.03 120 TYR B CA 1
ATOM 2196 C C . TYR B 1 121 ? 5.723 15.930 20.218 1.00 25.27 120 TYR B C 1
ATOM 2197 O O . TYR B 1 121 ? 6.868 16.000 19.735 1.00 25.14 120 TYR B O 1
ATOM 2206 N N . THR B 1 122 ? 5.422 16.346 21.454 1.00 23.62 121 THR B N 1
ATOM 2207 C CA . THR B 1 122 ? 6.473 16.793 22.372 1.00 23.22 121 THR B CA 1
ATOM 2208 C C . THR B 1 122 ? 6.552 15.727 23.455 1.00 22.10 121 THR B C 1
ATOM 2209 O O . THR B 1 122 ? 5.521 15.444 24.139 1.00 22.68 121 THR B O 1
ATOM 2213 N N . VAL B 1 123 ? 7.720 15.139 23.607 1.00 21.94 122 VAL B N 1
ATOM 2214 C CA . VAL B 1 123 ? 7.995 14.097 24.576 1.00 22.52 122 VAL B CA 1
ATOM 2215 C C . VAL B 1 123 ? 8.745 14.670 25.771 1.00 23.20 122 VAL B C 1
ATOM 2216 O O . VAL B 1 123 ? 9.748 15.401 25.602 1.00 23.54 122 VAL B O 1
ATOM 2220 N N . GLN B 1 124 ? 8.342 14.262 26.963 1.00 21.53 123 GLN B N 1
ATOM 2221 C CA . GLN B 1 124 ? 9.034 14.526 28.181 1.00 21.75 123 GLN B CA 1
ATOM 2222 C C . GLN B 1 124 ? 9.712 13.214 28.603 1.00 21.83 123 GLN B C 1
ATOM 2223 O O . GLN B 1 124 ? 9.055 12.123 28.718 1.00 21.11 123 GLN B O 1
ATOM 2229 N N . LEU B 1 125 ? 11.019 13.273 28.823 1.00 19.80 124 LEU B N 1
ATOM 2230 C CA . LEU B 1 125 ? 11.771 12.095 29.293 1.00 21.82 124 LEU B CA 1
ATOM 2231 C C . LEU B 1 125 ? 12.760 12.477 30.419 1.00 21.13 124 LEU B C 1
ATOM 2232 O O . LEU B 1 125 ? 13.531 13.447 30.266 1.00 23.33 124 LEU B O 1
ATOM 2237 N N . ALA B 1 126 ? 12.728 11.757 31.538 1.00 23.69 125 ALA B N 1
ATOM 2238 C CA . ALA B 1 126 ? 13.650 11.945 32.637 1.00 23.54 125 ALA B CA 1
ATOM 2239 C C . ALA B 1 126 ? 14.468 10.662 32.790 1.00 26.56 125 ALA B C 1
ATOM 2240 O O . ALA B 1 126 ? 13.949 9.495 32.557 1.00 27.98 125 ALA B O 1
ATOM 2242 N N . GLY B 1 127 ? 15.683 10.801 33.257 1.00 24.36 126 GLY B N 1
ATOM 2243 C CA . GLY B 1 127 ? 16.537 9.648 33.369 1.00 26.20 126 GLY B CA 1
ATOM 2244 C C . GLY B 1 127 ? 17.975 10.042 33.559 1.00 25.40 126 GLY B C 1
ATOM 2245 O O . GLY B 1 127 ? 18.308 11.203 33.734 1.00 25.44 126 GLY B O 1
ATOM 2246 N N . THR B 1 128 ? 18.856 9.079 33.500 1.00 28.10 127 THR B N 1
ATOM 2247 C CA . THR B 1 128 ? 20.262 9.370 33.429 1.00 28.17 127 THR B CA 1
ATOM 2248 C C . THR B 1 128 ? 20.589 10.131 32.091 1.00 28.32 127 THR B C 1
ATOM 2249 O O . THR B 1 128 ? 19.845 10.019 31.099 1.00 26.27 127 THR B O 1
ATOM 2253 N N . SER B 1 129 ? 21.746 10.777 32.020 1.00 29.39 128 SER B N 1
ATOM 2254 C CA . SER B 1 129 ? 22.211 11.429 30.780 1.00 31.57 128 SER B CA 1
ATOM 2255 C C . SER B 1 129 ? 22.304 10.413 29.617 1.00 30.22 128 SER B C 1
ATOM 2256 O O . SER B 1 129 ? 21.892 10.706 28.473 1.00 29.88 128 SER B O 1
ATOM 2259 N N . GLY B 1 130 ? 22.790 9.212 29.924 1.00 29.94 129 GLY B N 1
ATOM 2260 C CA . GLY B 1 130 ? 22.825 8.095 28.960 1.00 30.53 129 GLY B CA 1
ATOM 2261 C C . GLY B 1 130 ? 21.480 7.634 28.440 1.00 29.00 129 GLY B C 1
ATOM 2262 O O . GLY B 1 130 ? 21.386 7.283 27.261 1.00 28.87 129 GLY B O 1
ATOM 2263 N N . LYS B 1 131 ? 20.434 7.636 29.291 1.00 27.19 130 LYS B N 1
ATOM 2264 C CA . LYS B 1 131 ? 19.101 7.271 28.877 1.00 26.53 130 LYS B CA 1
ATOM 2265 C C . LYS B 1 131 ? 18.591 8.281 27.819 1.00 26.67 130 LYS B C 1
ATOM 2266 O O . LYS B 1 131 ? 18.046 7.885 26.727 1.00 25.06 130 LYS B O 1
ATOM 2272 N N . LEU B 1 132 ? 18.791 9.576 28.119 1.00 25.60 131 LEU B N 1
ATOM 2273 C CA . LEU B 1 132 ? 18.344 10.617 27.206 1.00 26.12 131 LEU B CA 1
ATOM 2274 C C . LEU B 1 132 ? 19.084 10.575 25.876 1.00 26.26 131 LEU B C 1
ATOM 2275 O O . LEU B 1 132 ? 18.502 10.700 24.791 1.00 23.50 131 LEU B O 1
ATOM 2280 N N . ASP B 1 133 ? 20.392 10.358 25.965 1.00 26.95 132 ASP B N 1
ATOM 2281 C CA . ASP B 1 133 ? 21.217 10.229 24.785 1.00 28.69 132 ASP B CA 1
ATOM 2282 C C . ASP B 1 133 ? 20.701 9.042 23.930 1.00 27.14 132 ASP B C 1
ATOM 2283 O O . ASP B 1 133 ? 20.627 9.141 22.715 1.00 27.26 132 ASP B O 1
ATOM 2288 N N . ALA B 1 134 ? 20.432 7.901 24.564 1.00 25.99 133 ALA B N 1
ATOM 2289 C CA . ALA B 1 134 ? 19.947 6.710 23.838 1.00 26.22 133 ALA B CA 1
ATOM 2290 C C . ALA B 1 134 ? 18.580 6.959 23.153 1.00 26.50 133 ALA B C 1
ATOM 2291 O O . ALA B 1 134 ? 18.329 6.492 22.050 1.00 25.43 133 ALA B O 1
ATOM 2293 N N . PHE B 1 135 ? 17.708 7.716 23.808 1.00 25.13 134 PHE B N 1
ATOM 2294 C CA . PHE B 1 135 ? 16.430 8.071 23.213 1.00 22.97 134 PHE B CA 1
ATOM 2295 C C . PHE B 1 135 ? 16.627 8.880 21.915 1.00 24.30 134 PHE B C 1
ATOM 2296 O O . PHE B 1 135 ? 16.036 8.582 20.879 1.00 25.76 134 PHE B O 1
ATOM 2304 N N . LEU B 1 136 ? 17.486 9.899 21.975 1.00 24.39 135 LEU B N 1
ATOM 2305 C CA . LEU B 1 136 ? 17.730 10.721 20.779 1.00 25.92 135 LEU B CA 1
ATOM 2306 C C . LEU B 1 136 ? 18.365 9.877 19.648 1.00 27.40 135 LEU B C 1
ATOM 2307 O O . LEU B 1 136 ? 17.972 9.980 18.487 1.00 28.73 135 LEU B O 1
ATOM 2312 N N . ALA B 1 137 ? 19.310 9.025 20.018 1.00 28.72 136 ALA B N 1
ATOM 2313 C CA . ALA B 1 137 ? 20.010 8.144 19.030 1.00 30.33 136 ALA B CA 1
ATOM 2314 C C . ALA B 1 137 ? 19.018 7.199 18.346 1.00 32.26 136 ALA B C 1
ATOM 2315 O O . ALA B 1 137 ? 19.171 6.879 17.179 1.00 32.92 136 ALA B O 1
ATOM 2317 N N . SER B 1 138 ? 18.020 6.748 19.074 1.00 31.32 137 SER B N 1
ATOM 2318 C CA . SER B 1 138 ? 17.062 5.760 18.583 1.00 33.12 137 SER B CA 1
ATOM 2319 C C . SER B 1 138 ? 16.093 6.347 17.586 1.00 33.76 137 SER B C 1
ATOM 2320 O O . SER B 1 138 ? 15.568 5.627 16.722 1.00 37.04 137 SER B O 1
ATOM 2323 N N . ILE B 1 139 ? 15.883 7.648 17.646 1.00 30.90 138 ILE B N 1
ATOM 2324 C CA . ILE B 1 139 ? 14.867 8.289 16.823 1.00 33.10 138 ILE B CA 1
ATOM 2325 C C . ILE B 1 139 ? 15.357 9.274 15.752 1.00 30.94 138 ILE B C 1
ATOM 2326 O O . ILE B 1 139 ? 14.637 9.525 14.768 1.00 32.47 138 ILE B O 1
ATOM 2331 N N . ARG B 1 140 ? 16.558 9.808 15.923 1.00 30.69 139 ARG B N 1
ATOM 2332 C CA . ARG B 1 140 ? 16.990 10.985 15.123 1.00 31.25 139 ARG B CA 1
ATOM 2333 C C . ARG B 1 140 ? 17.062 10.722 13.641 1.00 32.77 139 ARG B C 1
ATOM 2334 O O . ARG B 1 140 ? 16.880 11.651 12.844 1.00 33.74 139 ARG B O 1
ATOM 2342 N N . ASP B 1 141 ? 17.297 9.457 13.271 1.00 33.34 140 ASP B N 1
ATOM 2343 C CA . ASP B 1 141 ? 17.315 9.070 11.832 1.00 34.67 140 ASP B CA 1
ATOM 2344 C C . ASP B 1 141 ? 16.012 8.627 11.195 1.00 34.38 140 ASP B C 1
ATOM 2345 O O . ASP B 1 141 ? 15.949 8.359 9.975 1.00 35.42 140 ASP B O 1
ATOM 2350 N N . VAL B 1 142 ? 14.981 8.527 12.020 1.00 32.73 141 VAL B N 1
ATOM 2351 C CA . VAL B 1 142 ? 13.679 8.078 11.663 1.00 33.71 141 VAL B CA 1
ATOM 2352 C C . VAL B 1 142 ? 12.604 9.149 11.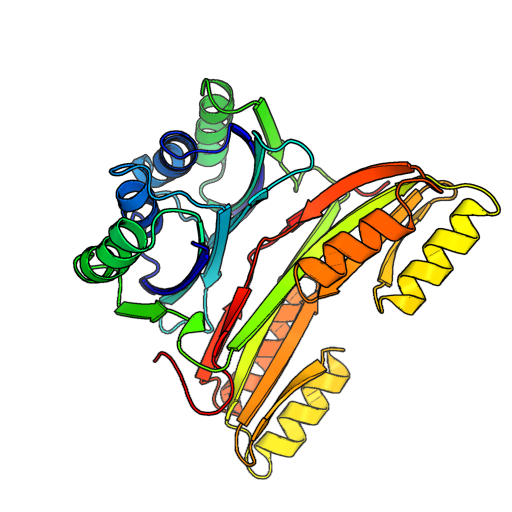604 1.00 33.69 141 VAL B C 1
ATOM 2353 O O . VAL B 1 142 ? 11.669 9.054 10.809 1.00 37.43 141 VAL B O 1
ATOM 2357 N N . ALA B 1 143 ? 12.682 10.109 12.509 1.00 31.32 142 ALA B N 1
ATOM 2358 C CA . ALA B 1 143 ? 11.723 11.176 12.611 1.00 31.19 142 ALA B CA 1
ATOM 2359 C C . ALA B 1 143 ? 12.529 12.407 12.925 1.00 31.08 142 ALA B C 1
ATOM 2360 O O . ALA B 1 143 ? 13.481 12.362 13.761 1.00 33.42 142 ALA B O 1
ATOM 2362 N N . LYS B 1 144 ? 12.113 13.522 12.380 1.00 29.32 143 LYS B N 1
ATOM 2363 C CA . LYS B 1 144 ? 12.872 14.788 12.508 1.00 30.13 143 LYS B CA 1
ATOM 2364 C C . LYS B 1 144 ? 12.710 15.433 13.878 1.00 29.17 143 LYS B C 1
ATOM 2365 O O . LYS B 1 144 ? 11.610 15.880 14.257 1.00 28.29 143 LYS B O 1
ATOM 2371 N N . ILE B 1 145 ? 13.802 15.505 14.612 1.00 28.76 144 ILE B N 1
ATOM 2372 C CA . ILE B 1 145 ? 13.820 16.261 15.892 1.00 27.87 144 ILE B CA 1
ATOM 2373 C C . ILE B 1 145 ? 13.822 17.718 15.575 1.00 28.42 144 ILE B C 1
ATOM 2374 O O . ILE B 1 145 ? 14.795 18.205 14.926 1.00 28.69 144 ILE B O 1
ATOM 2379 N N . VAL B 1 146 ? 12.804 18.443 16.014 1.00 28.37 145 VAL B N 1
ATOM 2380 C CA . VAL B 1 146 ? 12.718 19.896 15.672 1.00 31.47 145 VAL B CA 1
ATOM 2381 C C . VAL B 1 146 ? 13.218 20.844 16.763 1.00 31.18 145 VAL B C 1
ATOM 2382 O O . VAL B 1 146 ? 13.778 21.904 16.461 1.00 32.79 145 VAL B O 1
ATOM 2386 N N . GLU B 1 147 ? 13.049 20.474 18.025 1.00 29.54 146 GLU B N 1
ATOM 2387 C CA . GLU B 1 147 ? 13.477 21.254 19.161 1.00 29.72 146 GLU B CA 1
ATOM 2388 C C . GLU B 1 147 ? 13.827 20.301 20.309 1.00 29.65 146 GLU B C 1
ATOM 2389 O O . GLU B 1 147 ? 13.189 19.243 20.481 1.00 27.67 146 GLU B O 1
ATOM 2395 N N . VAL B 1 148 ? 14.848 20.684 21.070 1.00 28.16 147 VAL B N 1
ATOM 2396 C CA . VAL B 1 148 ? 15.267 19.974 22.265 1.00 27.62 147 VAL B CA 1
ATOM 2397 C C . VAL B 1 148 ? 15.550 20.994 23.361 1.00 28.11 147 VAL B C 1
ATOM 2398 O O . VAL B 1 148 ? 16.391 21.917 23.188 1.00 29.49 147 VAL B O 1
ATOM 2402 N N . ALA B 1 149 ? 14.900 20.804 24.514 1.00 26.25 148 ALA B N 1
ATOM 2403 C CA . ALA B 1 149 ? 15.250 21.572 25.710 1.00 26.31 148 ALA B CA 1
ATOM 2404 C C . ALA B 1 149 ? 15.648 20.580 26.818 1.00 27.82 148 ALA B C 1
ATOM 2405 O O . ALA B 1 149 ? 14.792 19.854 27.353 1.00 27.39 148 ALA B O 1
ATOM 2407 N N . ARG B 1 150 ? 16.942 20.474 27.093 1.00 28.18 149 ARG B N 1
ATOM 2408 C CA . ARG B 1 150 ? 17.449 19.561 28.138 1.00 30.31 149 ARG B CA 1
ATOM 2409 C C . ARG B 1 150 ? 17.886 20.319 29.390 1.00 29.58 149 ARG B C 1
ATOM 2410 O O . ARG B 1 150 ? 18.473 21.398 29.296 1.00 31.90 149 ARG B O 1
ATOM 2418 N N . SER B 1 151 ? 17.708 19.755 30.574 1.00 27.95 150 SER B N 1
ATOM 2419 C CA . SER B 1 151 ? 18.009 20.488 31.796 1.00 28.57 150 SER B CA 1
ATOM 2420 C C . SER B 1 151 ? 19.511 20.637 32.090 1.00 28.84 150 SER B C 1
ATOM 2421 O O . SER B 1 151 ? 19.917 21.618 32.743 1.00 32.42 150 SER B O 1
ATOM 2424 N N . GLY B 1 152 ? 20.324 19.657 31.720 1.00 28.35 151 GLY B N 1
ATOM 2425 C CA . GLY B 1 152 ? 21.557 19.462 32.434 1.00 29.52 151 GLY B CA 1
ATOM 2426 C C . GLY B 1 152 ? 21.377 18.508 33.643 1.00 29.64 151 GLY B C 1
ATOM 2427 O O . GLY B 1 152 ? 20.271 18.324 34.158 1.00 28.25 151 GLY B O 1
ATOM 2428 N N . VAL B 1 153 ? 22.452 17.868 34.054 1.00 31.90 152 VAL B N 1
ATOM 2429 C CA . VAL B 1 153 ? 22.363 16.959 35.204 1.00 31.46 152 VAL B CA 1
ATOM 2430 C C . VAL B 1 153 ? 22.192 17.642 36.542 1.00 31.28 152 VAL B C 1
ATOM 2431 O O . VAL B 1 153 ? 22.721 18.788 36.793 1.00 31.67 152 VAL B O 1
ATOM 2435 N N . VAL B 1 154 ? 21.419 16.978 37.389 1.00 29.14 153 VAL B N 1
ATOM 2436 C CA . VAL B 1 154 ? 21.390 17.196 38.844 1.00 31.71 153 VAL B CA 1
ATOM 2437 C C . VAL B 1 154 ? 21.761 15.892 39.563 1.00 30.49 153 VAL B C 1
ATOM 2438 O O . VAL B 1 154 ? 21.647 14.804 38.982 1.00 29.37 153 VAL B O 1
ATOM 2442 N N . GLY B 1 155 ? 22.258 15.953 40.803 1.00 31.30 154 GLY B N 1
ATOM 2443 C CA . GLY B 1 155 ? 22.537 14.700 41.501 1.00 32.39 154 GLY B CA 1
ATOM 2444 C C . GLY B 1 155 ? 22.662 14.732 42.990 1.00 33.28 154 GLY B C 1
ATOM 2445 O O . GLY B 1 155 ? 22.733 15.793 43.571 1.00 32.62 154 GLY B O 1
ATOM 2446 N N . LEU B 1 156 ? 22.637 13.538 43.578 1.00 34.80 155 LEU B N 1
ATOM 2447 C CA . LEU B 1 156 ? 22.788 13.331 45.034 1.00 35.96 155 LEU B CA 1
ATOM 2448 C C . LEU B 1 156 ? 23.648 12.075 45.343 1.00 38.82 155 LEU B C 1
ATOM 2449 O O . LEU B 1 156 ? 23.698 11.146 44.583 1.00 38.17 155 LEU B O 1
ATOM 2454 N N . SER B 1 157 ? 24.295 12.022 46.497 1.00 42.14 156 SER B N 1
ATOM 2455 C CA . SER B 1 157 ? 24.974 10.768 46.857 1.00 44.10 156 SER B CA 1
ATOM 2456 C C . SER B 1 157 ? 23.946 9.673 47.144 1.00 45.57 156 SER B C 1
ATOM 2457 O O . SER B 1 157 ? 22.823 9.965 47.550 1.00 43.80 156 SER B O 1
ATOM 2460 N N . ARG B 1 158 ? 24.341 8.420 46.991 1.00 46.94 157 ARG B N 1
ATOM 2461 C CA . ARG B 1 158 ? 23.492 7.343 47.495 1.00 49.21 157 ARG B CA 1
ATOM 2462 C C . ARG B 1 158 ? 23.473 7.305 49.043 1.00 51.53 157 ARG B C 1
ATOM 2463 O O . ARG B 1 158 ? 24.435 7.719 49.696 1.00 53.02 157 ARG B O 1
ATOM 2471 N N . GLY B 1 159 ? 22.383 6.809 49.620 1.00 52.79 158 GLY B N 1
ATOM 2472 C CA . GLY B 1 159 ? 22.278 6.665 51.073 1.00 53.57 158 GLY B CA 1
ATOM 2473 C C . GLY B 1 159 ? 22.810 5.362 51.605 1.00 54.62 158 GLY B C 1
ATOM 2474 O O . GLY B 1 159 ? 23.629 4.699 50.958 1.00 56.21 158 GLY B O 1
#

Organism: Escherichia coli (strain K12) (NCBI:txid83333)

InterPro domains:
  IPR002912 ACT domain [PS51671] (4-78)
  IPR004789 Acetolactate synthase, small subunit [PTHR30239] (2-159)
  IPR004789 Acetolactate synthase, small subunit [TIGR00119] (1-159)
  IPR019455 Acetolactate synthase, small subunit, C-terminal [PF10369] (84-158)
  IPR027271 Acetolactate synthase/Transcription factor NikR, C-terminal [G3DSA:3.30.70.1150] (83-163)
  IPR039557 AHAS, ACT domain [cd04878] (3-74)
  IPR045865 ACT-like domain [SSF55021] (2-74)
  IPR045865 ACT-like domain [SSF55021] (79-162)
  IPR054480 Acetolactate synthase small subunit-like, ACT domain [PF22629] (5-72)

GO terms:
  GO:0005829 cytosol (C, IDA)
  GO:0003984 acetolactate synthase activity (F, IDA)
  GO:0009099 L-valine biosynthetic process (P, IDA)
  GO:0009099 L-valine biosynthetic process (P, IMP)
  GO:0009082 branched-chain amino acid biosynthetic process (P, IDA)

B-factor: mean 42.9, std 15.44, range [14.66, 101.68]

Foldseek 3Di:
DKWKKKWKFAQDPCTVVVLVVVCVVPVQDFPAKDWDADVPVRIIMMITITDDDPVVVVVSQVVLVPRPRTDDMDTQVVAAKFKKKKKKWKWFDDDVLVVQLVVLCVVLVWDWDDDDPGITIIMHMGHPVSVVVSCVSRVVRTPTDDMDMHDMDMDHDDPDHTD/DKWKKKWKFFDDPVVVCVLVCLQVVVPFAWPAKAWDDDPDNGIIMMMTMGDDDPCSVVVSVVVLVVDPGIDDMDIQVVDQKDKKKKKKWKWFADDPNVVVLVVLCVVLVWDWDDDDNGMTIIMHMDHPVSVVVSCVSRVVPIPTDDMDMRDMDMDHHD

CATH classification: 3.30.70.260 (+1 more: 3.30.70.1150)